Protein 1XHK (pdb70)

Nearest PDB structures (foldseek):
  1xhk-assembly1_A  TM=1.005E+00  e=7.224E-41  Methanocaldococcus jannaschii
  7ksl-assembly1_E  TM=8.146E-01  e=4.486E-15  Homo sapiens
  7p09-assembly1_B  TM=7.936E-01  e=5.774E-15  Homo sapiens
  7sxo-assembly1_C  TM=7.970E-01  e=6.769E-14  Saccharomyces cerevisiae S288C
  7sxo-assembly1_E  TM=8.053E-01  e=5.101E-13  Saccharomy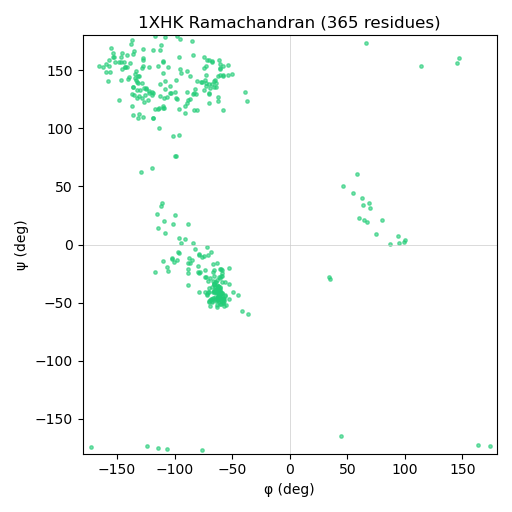ces cerevisiae S288C

Solvent-accessible surface area: 16389 Å² total

B-factor: mean 25.72, std 10.55, range [10.36, 80.77]

Radius of gyration: 20.94 Å; Cα contacts (8 Å, |Δi|>4): 871; chains: 2; bounding box: 55×58×46 Å

Foldseek 3Di:
DFAALWAWEWAADDPGAFIAIKIKGKAKDFAPDEDEDEAQADPVLLVQLVVLLLLVLVVCCVVVLADDAPDDQDRRRIYMYMHINHHHDPQQRQFCSLVNSRSSSRNSRVFTWDHQEYETFHADSVFFTHAGPDPQSRVVNCQVVPHQEYEHAPVCVVHDDDDRHHYHHDTGVSVVSVVITDRD/DAFDALKAKAWAQDDPVGAIAIKIKGKAKDFAPDEDEAEAQADPVLVVVLCVQLLLVLVVCCVVVLDPDAPDDLHRRRIYMYMHINHHHDPVQRQQCSLVNSRSSSRNSRVFTWGHLEYETFHADNVFFTHAGPDPQSRVVNCLVVPRQEYEHAPVCVVHDDDDSHHYHHDTGVSVVSVVTTDPD

CATH classification: 3.30.230.10

Structure (mmCIF, N/CA/C/O backbone):
data_1XHK
#
_entry.id   1XHK
#
_cell.length_a   89.846
_cell.length_b   89.846
_cell.length_c   100.609
_cell.angle_alpha   90.00
_cell.angle_beta   90.00
_cell.angle_gamma   90.00
#
_symmetry.space_group_name_H-M   'P 42 21 2'
#
loop_
_entity.id
_entity.type
_entity.pdbx_description
1 polymer 'Putative protease La homolog'
2 non-polymer 'SULFATE ION'
3 non-polymer '2-(N-MORPHOLINO)-ETHANESULFONIC ACID'
4 water water
#
loop_
_atom_site.group_PDB
_atom_site.id
_atom_site.type_symbol
_atom_site.label_atom_id
_atom_site.label_alt_id
_atom_site.label_comp_id
_atom_site.label_asym_id
_atom_site.label_entity_id
_atom_site.label_seq_id
_atom_site.pdbx_PDB_ins_code
_atom_site.Cartn_x
_atom_site.Cartn_y
_atom_site.Cartn_z
_atom_site.occupancy
_atom_site.B_iso_or_equiv
_atom_site.auth_seq_id
_atom_site.auth_comp_id
_atom_site.auth_asym_id
_atom_site.auth_atom_id
_atom_site.pdbx_PDB_model_num
ATOM 1 N N . GLU A 1 3 ? 33.002 34.872 49.709 1.00 46.33 456 GLU A N 1
ATOM 2 C CA . GLU A 1 3 ? 32.883 36.244 49.140 1.00 45.81 456 GLU A CA 1
ATOM 3 C C . GLU A 1 3 ? 31.450 36.510 48.668 1.00 43.96 456 GLU A C 1
ATOM 4 O O . GLU A 1 3 ? 30.799 37.433 49.156 1.00 44.07 456 GLU A O 1
ATOM 10 N N . PRO A 1 4 ? 30.935 35.703 47.719 1.00 40.55 457 PRO A N 1
ATOM 11 C CA . PRO A 1 4 ? 29.565 35.930 47.243 1.00 37.12 457 PRO A CA 1
ATOM 12 C C . PRO A 1 4 ? 28.525 35.763 48.342 1.00 35.48 457 PRO A C 1
ATOM 13 O O . PRO A 1 4 ? 28.669 34.920 49.229 1.00 34.91 457 PRO A O 1
ATOM 17 N N . LYS A 1 5 ? 27.474 36.573 48.282 1.00 31.57 458 LYS A N 1
ATOM 18 C CA . LYS A 1 5 ? 26.412 36.500 49.271 1.00 29.40 458 LYS A CA 1
ATOM 19 C C . LYS A 1 5 ? 25.059 36.462 48.592 1.00 26.33 458 LYS A C 1
ATOM 20 O O . LYS A 1 5 ? 24.852 37.092 47.553 1.00 24.54 458 LYS A O 1
ATOM 26 N N . VAL A 1 6 ? 24.134 35.723 49.182 1.00 23.88 459 VAL A N 1
ATOM 27 C CA . VAL A 1 6 ? 22.798 35.650 48.636 1.00 22.21 459 VAL A CA 1
ATOM 28 C C . VAL A 1 6 ? 22.001 36.864 49.111 1.00 22.77 459 VAL A C 1
ATOM 29 O O . VAL A 1 6 ? 22.042 37.221 50.288 1.00 22.67 459 VAL A O 1
ATOM 33 N N . GLY A 1 7 ? 21.298 37.500 48.181 1.00 20.09 460 GLY A N 1
ATOM 34 C CA . GLY A 1 7 ? 20.464 38.641 48.517 1.00 20.83 460 GLY A CA 1
ATOM 35 C C . GLY A 1 7 ? 21.136 39.918 48.987 1.00 18.78 460 GLY A C 1
ATOM 36 O O . GLY A 1 7 ? 20.481 40.752 49.602 1.00 20.61 460 GLY A O 1
ATOM 37 N N . VAL A 1 8 ? 22.423 40.077 48.707 1.00 17.11 461 VAL A N 1
ATOM 38 C CA . VAL A 1 8 ? 23.150 41.280 49.112 1.00 16.59 461 VAL A CA 1
ATOM 39 C C . VAL A 1 8 ? 23.755 41.961 47.891 1.00 14.90 461 VAL A C 1
ATOM 40 O O . VAL A 1 8 ? 24.427 41.322 47.080 1.00 17.35 461 VAL A O 1
ATOM 44 N N . ILE A 1 9 ? 23.538 43.265 47.769 1.00 14.16 462 ILE A N 1
ATOM 45 C CA . ILE A 1 9 ? 24.056 43.998 46.626 1.00 12.47 462 ILE A CA 1
ATOM 46 C C . ILE A 1 9 ? 24.285 45.455 47.024 1.00 14.68 462 ILE A C 1
ATOM 47 O O . ILE A 1 9 ? 23.736 45.940 48.019 1.00 15.35 462 ILE A O 1
ATOM 52 N N . TYR A 1 10 ? 25.098 46.150 46.246 1.00 12.01 463 TYR A N 1
ATOM 53 C CA . TYR A 1 10 ? 25.413 47.532 46.542 1.00 16.19 463 TYR A CA 1
ATOM 54 C C . TYR A 1 10 ? 24.870 48.498 45.507 1.00 14.30 463 TYR A C 1
ATOM 55 O O . TYR A 1 10 ? 25.236 48.443 44.336 1.00 14.33 463 TYR A O 1
ATOM 64 N N . GLY A 1 11 ? 23.977 49.370 45.959 1.00 14.59 464 GLY A N 1
ATOM 65 C CA . GLY A 1 11 ? 23.392 50.363 45.082 1.00 13.17 464 GLY A CA 1
ATOM 66 C C . GLY A 1 11 ? 24.141 51.665 45.281 1.00 13.89 464 GLY A C 1
ATOM 67 O O . GLY A 1 11 ? 25.057 51.734 46.101 1.00 14.79 464 GLY A O 1
ATOM 68 N N . LEU A 1 12 ? 23.748 52.703 44.551 1.00 12.94 465 LEU A N 1
ATOM 69 C CA . LEU A 1 12 ? 24.419 53.994 44.636 1.00 13.39 465 LEU A CA 1
ATOM 70 C C . LEU A 1 12 ? 23.394 55.122 44.660 1.00 14.13 465 LEU A C 1
ATOM 71 O O . LEU A 1 12 ? 22.632 55.289 43.712 1.00 13.47 465 LEU A O 1
ATOM 76 N N . ALA A 1 13 ? 23.382 55.903 45.736 1.00 13.59 466 ALA A N 1
ATOM 77 C CA . ALA A 1 13 ? 22.423 56.994 45.852 1.00 15.52 466 ALA A CA 1
ATOM 78 C C . ALA A 1 13 ? 23.053 58.385 45.858 1.00 17.71 466 ALA A C 1
ATOM 79 O O . ALA A 1 13 ? 24.220 58.552 46.221 1.00 17.50 466 ALA A O 1
ATOM 81 N N . VAL A 1 14 ? 22.281 59.380 45.430 1.00 17.37 467 VAL A N 1
ATOM 82 C CA . VAL A 1 14 ? 22.737 60.769 45.450 1.00 18.40 467 VAL A CA 1
ATOM 83 C C . VAL A 1 14 ? 21.665 61.540 46.212 1.00 21.36 467 VAL A C 1
ATOM 84 O O . VAL A 1 14 ? 20.471 61.337 45.984 1.00 17.68 467 VAL A O 1
ATOM 88 N N . LEU A 1 15 ? 22.092 62.399 47.134 1.00 23.53 468 LEU A N 1
ATOM 89 C CA . LEU A 1 15 ? 21.161 63.182 47.944 1.00 29.72 468 LEU A CA 1
ATOM 90 C C . LEU A 1 15 ? 21.325 64.676 47.682 1.00 32.17 468 LEU A C 1
ATOM 91 O O . LEU A 1 15 ? 22.163 65.087 46.880 1.00 33.72 468 LEU A O 1
ATOM 96 N N . GLY A 1 16 ? 20.515 65.480 48.367 1.00 35.49 469 GLY A N 1
ATOM 97 C CA . GLY A 1 16 ? 20.587 66.924 48.214 1.00 37.91 469 GLY A CA 1
ATOM 98 C C . GLY A 1 16 ? 20.691 67.389 46.776 1.00 39.38 469 GLY A C 1
ATOM 99 O O . GLY A 1 16 ? 20.435 66.624 45.847 1.00 40.05 469 GLY A O 1
ATOM 100 N N . ALA A 1 17 ? 21.069 68.651 46.593 1.00 40.79 470 ALA A N 1
ATOM 101 C CA . ALA A 1 17 ? 21.205 69.230 45.260 1.00 41.30 470 ALA A CA 1
ATOM 102 C C . ALA A 1 17 ? 22.338 68.584 44.467 1.00 41.12 470 ALA A C 1
ATOM 103 O O . ALA A 1 17 ? 22.245 68.443 43.247 1.00 41.76 470 ALA A O 1
ATOM 105 N N . GLY A 1 18 ? 23.407 68.198 45.160 1.00 40.50 471 GLY A N 1
ATOM 106 C CA . GLY A 1 18 ? 24.535 67.579 44.483 1.00 37.57 471 GLY A CA 1
ATOM 107 C C . GLY A 1 18 ? 25.579 67.038 45.442 1.00 35.33 471 GLY A C 1
ATOM 108 O O . GLY A 1 18 ? 25.389 67.055 46.658 1.00 36.95 471 GLY A O 1
ATOM 109 N N . GLY A 1 19 ? 26.692 66.565 44.892 1.00 32.62 472 GLY A N 1
ATOM 110 C CA . GLY A 1 19 ? 27.747 66.016 45.721 1.00 28.34 472 GLY A CA 1
ATOM 111 C C . GLY A 1 19 ? 27.895 64.533 45.452 1.00 26.11 472 GLY A C 1
ATOM 112 O O . GLY A 1 19 ? 26.941 63.876 45.032 1.00 25.47 472 GLY A O 1
ATOM 113 N N . ILE A 1 20 ? 29.090 64.004 45.688 1.00 23.27 473 ILE A N 1
ATOM 114 C CA . ILE A 1 20 ? 29.360 62.588 45.473 1.00 19.67 473 ILE A CA 1
ATOM 115 C C . ILE A 1 20 ? 28.299 61.724 46.143 1.00 19.02 473 ILE A C 1
ATOM 116 O O . ILE A 1 20 ? 27.779 62.069 47.204 1.00 17.73 473 ILE A O 1
ATOM 121 N N . GLY A 1 21 ? 27.996 60.590 45.525 1.00 17.11 474 GLY A N 1
ATOM 122 C CA . GLY A 1 21 ? 26.985 59.705 46.069 1.00 18.48 474 GLY A CA 1
ATOM 123 C C . GLY A 1 21 ? 27.404 58.881 47.268 1.00 18.67 474 GLY A C 1
ATOM 124 O O . GLY A 1 21 ? 28.519 59.019 47.784 1.00 18.71 474 GLY A O 1
ATOM 125 N N . ASP A 1 22 ? 26.484 58.025 47.707 1.00 15.25 475 ASP A N 1
ATOM 126 C CA . ASP A 1 22 ? 26.683 57.134 48.845 1.00 15.88 475 ASP A CA 1
ATOM 127 C C . ASP A 1 22 ? 26.412 55.702 48.409 1.00 16.85 475 ASP A C 1
ATOM 128 O O . ASP A 1 22 ? 25.403 55.435 47.752 1.00 14.60 475 ASP A O 1
ATOM 133 N N . VAL A 1 23 ? 27.291 54.779 48.782 1.00 16.44 476 VAL A N 1
ATOM 134 C CA . VAL A 1 23 ? 27.055 53.383 48.453 1.00 16.37 476 VAL A CA 1
ATOM 135 C C . VAL A 1 23 ? 25.963 52.926 49.411 1.00 17.53 476 VAL A C 1
ATOM 136 O O . VAL A 1 23 ? 26.021 53.200 50.613 1.00 17.84 476 VAL A O 1
ATOM 140 N N . THR A 1 24 ? 24.955 52.241 48.889 1.00 17.10 477 THR A N 1
ATOM 141 C CA . THR A 1 24 ? 23.861 51.795 49.730 1.00 15.20 477 THR A CA 1
ATOM 142 C C . THR A 1 24 ? 23.746 50.286 49.732 1.00 16.48 477 THR A C 1
ATOM 143 O O . THR A 1 24 ? 23.354 49.686 48.732 1.00 17.16 477 THR A O 1
ATOM 147 N N . LYS A 1 25 ? 24.093 49.671 50.857 1.00 16.71 478 LYS A N 1
ATOM 148 C CA . LYS A 1 25 ? 24.004 48.222 50.962 1.00 17.93 478 LYS A CA 1
ATOM 149 C C . LYS A 1 25 ? 22.538 47.831 50.982 1.00 17.97 478 LYS A C 1
ATOM 150 O O . LYS A 1 25 ? 21.739 48.385 51.741 1.00 18.55 478 LYS A O 1
ATOM 156 N N . ILE A 1 26 ? 22.183 46.877 50.131 1.00 15.46 479 ILE A N 1
ATOM 157 C CA . ILE A 1 26 ? 20.815 46.420 50.044 1.00 16.59 479 ILE A CA 1
ATOM 158 C C . ILE A 1 26 ? 20.792 44.942 50.389 1.00 16.51 479 ILE A C 1
ATOM 159 O O . ILE A 1 26 ? 21.569 44.159 49.844 1.00 15.14 479 ILE A O 1
ATOM 164 N N . ILE A 1 27 ? 19.911 44.575 51.311 1.00 16.61 480 ILE A N 1
ATOM 165 C CA . ILE A 1 27 ? 19.796 43.192 51.750 1.00 17.80 480 ILE A CA 1
ATOM 166 C C . ILE A 1 27 ? 18.371 42.695 51.623 1.00 16.91 480 ILE A C 1
ATOM 167 O O . ILE A 1 27 ? 17.437 43.32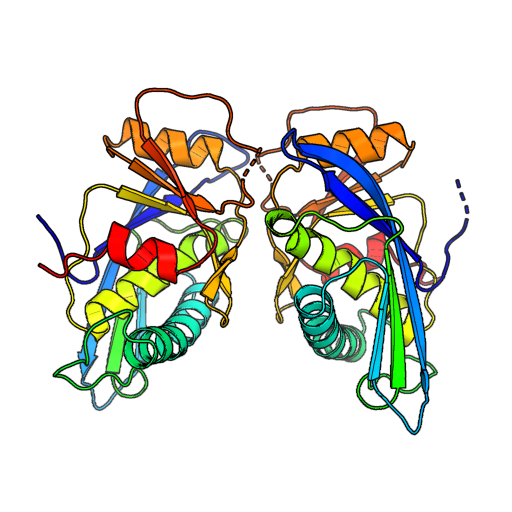7 52.109 1.00 18.65 480 ILE A O 1
ATOM 172 N N . VAL A 1 28 ? 18.209 41.550 50.972 1.00 17.51 481 VAL A N 1
ATOM 173 C CA . VAL A 1 28 ? 16.897 40.967 50.790 1.00 15.01 481 VAL A CA 1
ATOM 174 C C . VAL A 1 28 ? 16.901 39.542 51.329 1.00 17.85 481 VAL A C 1
ATOM 175 O O . VAL A 1 28 ? 17.834 38.776 51.093 1.00 15.59 481 VAL A O 1
ATOM 179 N N . GLN A 1 29 ? 15.868 39.208 52.084 1.00 19.42 482 GLN A N 1
ATOM 180 C CA . GLN A 1 29 ? 15.736 37.868 52.627 1.00 23.57 482 GLN A CA 1
ATOM 181 C C . GLN A 1 29 ? 14.315 37.466 52.291 1.00 23.75 482 GLN A C 1
ATOM 182 O O . GLN A 1 29 ? 13.417 38.305 52.284 1.00 23.50 482 GLN A O 1
ATOM 188 N N . ILE A 1 30 ? 14.115 36.187 51.999 1.00 25.90 483 ILE A N 1
ATOM 189 C CA . ILE A 1 30 ? 12.797 35.691 51.637 1.00 27.63 483 ILE A CA 1
ATOM 190 C C . ILE A 1 30 ? 12.525 34.363 52.328 1.00 30.53 483 ILE A C 1
ATOM 191 O O . ILE A 1 30 ? 13.351 33.450 52.282 1.00 29.31 483 ILE A O 1
ATOM 196 N N . LEU A 1 31 ? 11.370 34.264 52.976 1.00 32.88 484 LEU A N 1
ATOM 197 C CA . LEU A 1 31 ? 10.994 33.041 53.677 1.00 36.55 484 LEU A CA 1
ATOM 198 C C . LEU A 1 31 ? 9.556 32.639 53.370 1.00 37.84 484 LEU A C 1
ATOM 199 O O . LEU A 1 31 ? 8.681 33.495 53.237 1.00 37.96 484 LEU A O 1
ATOM 204 N N . GLU A 1 32 ? 9.320 31.334 53.240 1.00 39.29 485 GLU A N 1
ATOM 205 C CA . GLU A 1 32 ? 7.976 30.825 52.982 1.00 40.96 485 GLU A CA 1
ATOM 206 C C . GLU A 1 32 ? 7.125 31.159 54.203 1.00 40.98 485 GLU A C 1
ATOM 207 O O . GLU A 1 32 ? 7.605 31.075 55.335 1.00 40.89 485 GLU A O 1
ATOM 213 N N . SER A 1 33 ? 5.868 31.532 53.983 1.00 41.33 486 SER A N 1
ATOM 214 C CA . SER A 1 33 ? 4.994 31.883 55.098 1.00 42.18 486 SER A CA 1
ATOM 215 C C . SER A 1 33 ? 3.509 31.810 54.788 1.00 42.58 486 SER A C 1
ATOM 216 O O . SER A 1 33 ? 3.083 32.063 53.662 1.00 42.47 486 SER A O 1
ATOM 219 N N . LYS A 1 34 ? 2.722 31.471 55.803 1.00 43.96 487 LYS A N 1
ATOM 220 C CA . LYS A 1 34 ? 1.278 31.396 55.642 1.00 46.44 487 LYS A CA 1
ATOM 221 C C . LYS A 1 34 ? 0.708 32.801 55.780 1.00 45.98 487 LYS A C 1
ATOM 222 O O . LYS A 1 34 ? -0.494 33.020 55.615 1.00 46.68 487 LYS A O 1
ATOM 228 N N . ASN A 1 35 ? 1.591 33.750 56.081 1.00 46.04 488 ASN A N 1
ATOM 229 C CA . ASN A 1 35 ? 1.218 35.152 56.226 1.00 44.90 488 ASN A CA 1
ATOM 230 C C . ASN A 1 35 ? 2.163 35.983 55.367 1.00 44.11 488 ASN A C 1
ATOM 231 O O . ASN A 1 35 ? 2.909 36.819 55.875 1.00 43.50 488 ASN A O 1
ATOM 236 N N . PRO A 1 36 ? 2.142 35.758 54.045 1.00 43.31 489 PRO A N 1
ATOM 237 C CA . PRO A 1 36 ? 3.005 36.488 53.114 1.00 41.51 489 PRO A CA 1
ATOM 238 C C . PRO A 1 36 ? 2.808 37.995 53.168 1.00 39.43 489 PRO A C 1
ATOM 239 O O . PRO A 1 36 ? 1.695 38.486 53.363 1.00 39.07 489 PRO A O 1
ATOM 243 N N . GLY A 1 37 ? 3.902 38.721 52.982 1.00 36.24 490 GLY A N 1
ATOM 244 C CA . GLY A 1 37 ? 3.852 40.168 53.008 1.00 32.41 490 GLY A CA 1
ATOM 245 C C . GLY A 1 37 ? 5.262 40.701 52.922 1.00 30.13 490 GLY A C 1
ATOM 246 O O . GLY A 1 37 ? 6.207 39.939 52.724 1.00 27.70 490 GLY A O 1
ATOM 247 N N . THR A 1 38 ? 5.412 42.009 53.077 1.00 29.03 491 THR A N 1
ATOM 248 C CA . THR A 1 38 ? 6.728 42.613 53.009 1.00 27.18 491 THR A CA 1
ATOM 249 C C . THR A 1 38 ? 7.081 43.376 54.277 1.00 26.42 491 THR A C 1
ATOM 250 O O . THR A 1 38 ? 6.212 43.855 55.000 1.00 26.97 491 THR A O 1
ATOM 254 N N . HIS A 1 39 ? 8.374 43.465 54.541 1.00 25.95 492 HIS A N 1
ATOM 255 C CA . HIS A 1 39 ? 8.891 44.185 55.692 1.00 27.02 492 HIS A CA 1
ATOM 256 C C . HIS A 1 39 ? 9.988 45.070 55.118 1.00 26.09 492 HIS A C 1
ATOM 257 O O . HIS A 1 39 ? 11.024 44.582 54.657 1.00 23.60 492 HIS A O 1
ATOM 264 N N . LEU A 1 40 ? 9.743 46.377 55.142 1.00 25.57 493 LEU A N 1
ATOM 265 C CA . LEU A 1 40 ? 10.672 47.340 54.567 1.00 25.10 493 LEU A CA 1
ATOM 266 C C . LEU A 1 40 ? 11.443 48.201 55.551 1.00 24.32 493 LEU A C 1
ATOM 267 O O . LEU A 1 40 ? 10.899 48.652 56.556 1.00 25.31 493 LEU A O 1
ATOM 272 N N . LEU A 1 41 ? 12.714 48.430 55.235 1.00 22.85 494 LEU A N 1
ATOM 273 C CA . LEU A 1 41 ? 13.582 49.268 56.051 1.00 23.02 494 LEU A CA 1
ATOM 274 C C . LEU A 1 41 ? 14.370 50.185 55.112 1.00 22.20 494 LEU A C 1
ATOM 275 O O . LEU A 1 41 ? 15.223 49.724 54.345 1.00 20.87 494 LEU A O 1
ATOM 280 N N . ASN A 1 42 ? 14.070 51.482 55.176 1.00 20.70 495 ASN A N 1
ATOM 281 C CA . ASN A 1 42 ? 14.719 52.498 54.344 1.00 20.00 495 ASN A CA 1
ATOM 282 C C . ASN A 1 42 ? 14.467 52.387 52.837 1.00 19.51 495 ASN A C 1
ATOM 283 O O . ASN A 1 42 ? 15.240 52.900 52.038 1.00 20.34 495 ASN A O 1
ATOM 288 N N . ILE A 1 43 ? 13.400 51.703 52.451 1.00 20.36 496 ILE A N 1
ATOM 289 C CA . ILE A 1 43 ? 13.038 51.590 51.042 1.00 21.75 496 ILE A CA 1
ATOM 290 C C . ILE A 1 43 ? 11.572 51.964 51.015 1.00 22.29 496 ILE A C 1
ATOM 291 O O . ILE A 1 43 ? 10.798 51.492 51.849 1.00 21.00 496 ILE A O 1
ATOM 296 N N . SER A 1 44 ? 11.191 52.826 50.079 1.00 23.08 497 SER A N 1
ATOM 297 C CA . SER A 1 44 ? 9.803 53.260 49.989 1.00 24.54 497 SER A CA 1
ATOM 298 C C . SER A 1 44 ? 8.888 52.118 49.562 1.00 24.72 497 SER A C 1
ATOM 299 O O . SER A 1 44 ? 9.332 51.144 48.954 1.00 24.34 497 SER A O 1
ATOM 302 N N . GLY A 1 45 ? 7.605 52.240 49.884 1.00 25.34 498 GLY A N 1
ATOM 303 C CA . GLY A 1 45 ? 6.658 51.203 49.517 1.00 22.95 498 GLY A CA 1
ATOM 304 C C . GLY A 1 45 ? 6.474 51.097 48.014 1.00 22.78 498 GLY A C 1
ATOM 305 O O . GLY A 1 45 ? 6.219 50.016 47.482 1.00 21.01 498 GLY A O 1
ATOM 306 N N . ASP A 1 46 ? 6.604 52.226 47.329 1.00 22.64 499 ASP A N 1
ATOM 307 C CA . ASP A 1 46 ? 6.446 52.272 45.883 1.00 22.54 499 ASP A CA 1
ATOM 308 C C . ASP A 1 46 ? 7.562 51.519 45.174 1.00 21.62 499 ASP A C 1
ATOM 309 O O . ASP A 1 46 ? 7.304 50.692 44.294 1.00 19.47 499 ASP A O 1
ATOM 314 N N . ILE A 1 47 ? 8.801 51.807 45.560 1.00 19.69 500 ILE A N 1
ATOM 315 C CA . ILE A 1 47 ? 9.948 51.143 44.957 1.00 19.92 500 ILE A CA 1
ATOM 316 C C . ILE A 1 47 ? 9.950 49.653 45.298 1.00 19.40 500 ILE A C 1
ATOM 317 O O . ILE A 1 47 ? 10.258 48.808 44.453 1.00 17.35 500 ILE A O 1
ATOM 322 N N . ALA A 1 48 ? 9.613 49.336 46.543 1.00 17.95 501 ALA A N 1
ATOM 323 C CA . ALA A 1 48 ? 9.573 47.948 46.972 1.00 18.37 501 ALA A CA 1
ATOM 324 C C . ALA A 1 48 ? 8.526 47.186 46.166 1.00 18.93 501 ALA A C 1
ATOM 325 O O . ALA A 1 48 ? 8.785 46.081 45.679 1.00 17.92 501 ALA A O 1
ATOM 327 N N . LYS A 1 49 ? 7.344 47.778 46.015 1.00 18.57 502 LYS A N 1
ATOM 328 C CA . LYS A 1 49 ? 6.272 47.125 45.277 1.00 22.92 502 LYS A CA 1
ATOM 329 C C . LYS A 1 49 ? 6.647 46.914 43.817 1.00 22.67 502 LYS A C 1
ATOM 330 O O . LYS A 1 49 ? 6.473 45.826 43.271 1.00 23.60 502 LYS A O 1
ATOM 336 N N . HIS A 1 50 ? 7.164 47.959 43.188 1.00 22.29 503 HIS A N 1
ATOM 337 C CA . HIS A 1 50 ? 7.556 47.875 41.789 1.00 22.96 503 HIS A CA 1
ATOM 338 C C . HIS A 1 50 ? 8.628 46.806 41.591 1.00 20.22 503 HIS A C 1
ATOM 339 O O . HIS A 1 50 ? 8.559 46.006 40.654 1.00 20.47 503 HIS A O 1
ATOM 346 N N . SER A 1 51 ? 9.613 46.796 42.483 1.00 18.56 504 SER A N 1
ATOM 347 C CA . SER A 1 51 ? 10.710 45.841 42.405 1.00 17.49 504 SER A CA 1
ATOM 348 C C . SER A 1 51 ? 10.235 44.403 42.528 1.00 18.35 504 SER A C 1
ATOM 349 O O . SER A 1 51 ? 10.678 43.536 41.778 1.00 17.65 504 SER A O 1
ATOM 352 N N . ILE A 1 52 ? 9.343 44.147 43.479 1.00 16.60 505 ILE A N 1
ATOM 353 C CA . ILE A 1 52 ? 8.814 42.803 43.671 1.00 18.12 505 ILE A CA 1
ATOM 354 C C . ILE A 1 52 ? 8.076 42.333 42.412 1.00 18.15 505 ILE A C 1
ATOM 355 O O . ILE A 1 52 ? 8.231 41.191 41.975 1.00 17.50 505 ILE A O 1
ATOM 360 N N . THR A 1 53 ? 7.282 43.219 41.822 1.00 18.04 506 THR A N 1
ATOM 361 C CA . THR A 1 53 ? 6.550 42.872 40.607 1.00 19.41 506 THR A CA 1
ATOM 362 C C . THR A 1 53 ? 7.559 42.556 39.497 1.00 19.04 506 THR A C 1
ATOM 363 O O . THR A 1 53 ? 7.429 41.561 38.774 1.00 19.73 506 THR A O 1
ATOM 367 N N . LEU A 1 54 ? 8.579 43.395 39.380 1.00 17.59 507 LEU A N 1
ATOM 368 C CA . LEU A 1 54 ? 9.616 43.195 38.371 1.00 17.31 507 LEU A CA 1
ATOM 369 C C . LEU A 1 54 ? 10.364 41.880 38.579 1.00 16.25 507 LEU A C 1
ATOM 370 O O . LEU A 1 54 ? 10.626 41.137 37.627 1.00 14.63 507 LEU A O 1
ATOM 375 N N . ALA A 1 55 ? 10.703 41.599 39.833 1.00 15.59 508 ALA A N 1
ATOM 376 C CA . ALA A 1 55 ? 11.436 40.390 40.191 1.00 14.79 508 ALA A CA 1
ATOM 377 C C . ALA A 1 55 ? 10.621 39.133 39.935 1.00 15.15 508 ALA A C 1
ATOM 378 O O . ALA A 1 55 ? 11.152 38.114 39.483 1.00 13.58 508 ALA A O 1
ATOM 380 N N . SER A 1 56 ? 9.331 39.197 40.236 1.00 14.16 509 SER A N 1
ATOM 381 C CA . SER A 1 56 ? 8.469 38.047 40.018 1.00 15.62 509 SER A CA 1
ATOM 382 C C . SER A 1 56 ? 8.478 37.680 38.540 1.00 14.92 509 SER A C 1
ATOM 383 O O . SER A 1 56 ? 8.657 36.513 38.174 1.00 17.09 509 SER A O 1
ATOM 386 N N . ALA A 1 57 ? 8.288 38.683 37.693 1.00 14.08 510 ALA A N 1
ATOM 387 C CA . ALA A 1 57 ? 8.261 38.469 36.254 1.00 16.17 510 ALA A CA 1
ATOM 388 C C . ALA A 1 57 ? 9.632 38.118 35.656 1.00 16.58 510 ALA A C 1
ATOM 389 O O . ALA A 1 57 ? 9.760 37.151 34.899 1.00 16.98 510 ALA A O 1
ATOM 391 N N . LEU A 1 58 ? 10.656 38.893 36.002 1.00 15.44 511 LEU A N 1
ATOM 392 C CA . LEU A 1 58 ? 11.988 38.666 35.449 1.00 16.09 511 LEU A CA 1
ATOM 393 C C . LEU A 1 58 ? 12.677 37.400 35.930 1.00 15.11 511 LEU A C 1
ATOM 394 O O . LEU A 1 58 ? 13.501 36.834 35.215 1.00 18.18 511 LEU A O 1
ATOM 399 N N 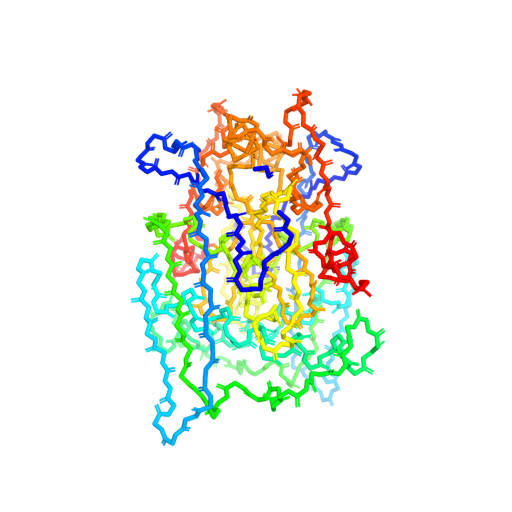. SER A 1 59 ? 12.362 36.956 37.140 1.00 16.49 512 SER A N 1
ATOM 400 C CA . SER A 1 59 ? 12.956 35.731 37.646 1.00 15.62 512 SER A CA 1
ATOM 401 C C . SER A 1 59 ? 12.461 34.584 36.759 1.00 16.39 512 SER A C 1
ATOM 402 O O . SER A 1 59 ? 13.239 33.742 36.308 1.00 13.33 512 SER A O 1
ATOM 405 N N . LYS A 1 60 ? 11.158 34.562 36.506 1.00 15.59 513 LYS A N 1
ATOM 406 C CA . LYS A 1 60 ? 10.574 33.519 35.674 1.00 15.59 513 LYS A CA 1
ATOM 407 C C . LYS A 1 60 ? 11.096 33.610 34.246 1.00 14.66 513 LYS A C 1
ATOM 408 O O . LYS A 1 60 ? 11.395 32.592 33.627 1.00 15.54 513 LYS A O 1
ATOM 414 N N . LYS A 1 61 ? 11.219 34.831 33.739 1.00 14.09 514 LYS A N 1
ATOM 415 C CA . LYS A 1 61 ? 11.708 35.072 32.385 1.00 16.39 514 LYS A CA 1
ATOM 416 C C . LYS A 1 61 ? 13.148 34.580 32.210 1.00 17.37 514 LYS A C 1
ATOM 417 O O . LYS A 1 61 ? 13.471 33.899 31.235 1.00 15.71 514 LYS A O 1
ATOM 423 N N . LEU A 1 62 ? 14.015 34.936 33.151 1.00 15.60 515 LEU A N 1
ATOM 424 C CA . LEU A 1 62 ? 15.413 34.532 33.060 1.00 16.57 515 LEU A CA 1
ATOM 425 C C . LEU A 1 62 ? 15.553 33.012 33.082 1.00 14.92 515 LEU A C 1
ATOM 426 O O . LEU A 1 62 ? 16.276 32.440 32.272 1.00 16.23 515 LEU A O 1
ATOM 431 N N . VAL A 1 63 ? 14.862 32.357 34.002 1.00 13.93 516 VAL A N 1
ATOM 432 C CA . VAL A 1 63 ? 14.936 30.905 34.077 1.00 15.63 516 VAL A CA 1
ATOM 433 C C . VAL A 1 63 ? 14.373 30.284 32.793 1.00 17.41 516 VAL A C 1
ATOM 434 O O . VAL A 1 63 ? 14.979 29.380 32.217 1.00 15.84 516 VAL A O 1
ATOM 438 N N . ALA A 1 64 ? 13.223 30.777 32.341 1.00 16.67 517 ALA A N 1
ATOM 439 C CA . ALA A 1 64 ? 12.598 30.227 31.136 1.00 20.77 517 ALA A CA 1
ATOM 440 C C . ALA A 1 64 ? 13.426 30.475 29.876 1.00 20.69 517 ALA A C 1
ATOM 441 O O . ALA A 1 64 ? 13.278 29.767 28.881 1.00 21.85 517 ALA A O 1
ATOM 443 N N . GLU A 1 65 ? 14.293 31.480 29.916 1.00 20.88 518 GLU A N 1
ATOM 444 C CA . GLU A 1 65 ? 15.136 31.786 28.770 1.00 21.29 518 GLU A CA 1
ATOM 445 C C . GLU A 1 65 ? 16.553 31.236 28.976 1.00 21.39 518 GLU A C 1
ATOM 446 O O . GLU A 1 65 ? 17.495 31.643 28.295 1.00 21.45 518 GLU A O 1
ATOM 452 N N . LYS A 1 66 ? 16.680 30.299 29.912 1.00 20.55 519 LYS A N 1
ATOM 453 C CA . LYS A 1 66 ? 17.959 29.656 30.228 1.00 22.74 519 LYS A CA 1
ATOM 454 C C . LYS A 1 66 ? 19.056 30.611 30.699 1.00 23.89 519 LYS A C 1
ATOM 455 O O . LYS A 1 66 ? 20.238 30.286 30.585 1.00 24.35 519 LYS A O 1
ATOM 461 N N . LYS A 1 67 ? 18.678 31.778 31.221 1.00 22.47 520 LYS A N 1
ATOM 462 C CA . LYS A 1 67 ? 19.658 32.760 31.696 1.00 23.77 520 LYS A CA 1
ATOM 463 C C . LYS A 1 67 ? 20.068 32.506 33.145 1.00 23.36 520 LYS A C 1
ATOM 464 O O . LYS A 1 67 ? 21.068 33.043 33.626 1.00 24.25 520 LYS A O 1
ATOM 470 N N . LEU A 1 68 ? 19.269 31.701 33.837 1.00 21.43 521 LEU A N 1
ATOM 471 C CA . LEU A 1 68 ? 19.527 31.306 35.217 1.00 21.16 521 LEU A CA 1
ATOM 472 C C . LEU A 1 68 ? 19.067 29.864 35.275 1.00 20.68 521 LEU A C 1
ATOM 473 O O . LEU A 1 68 ? 18.191 29.463 34.510 1.00 21.24 521 LEU A O 1
ATOM 478 N N . PRO A 1 69 ? 19.649 29.059 36.173 1.00 20.54 522 PRO A N 1
ATOM 479 C CA . PRO A 1 69 ? 19.250 27.654 36.270 1.00 21.62 522 PRO A CA 1
ATOM 480 C C . PRO A 1 69 ? 17.854 27.456 36.844 1.00 23.32 522 PRO A C 1
ATOM 481 O O . PRO A 1 69 ? 17.317 28.336 37.514 1.00 21.10 522 PRO A O 1
ATOM 485 N N . LEU A 1 70 ? 17.272 26.294 36.568 1.00 23.98 523 LEU A N 1
ATOM 486 C CA . LEU A 1 70 ? 15.951 25.969 37.080 1.00 26.41 523 LEU A CA 1
ATOM 487 C C . LEU A 1 70 ? 16.035 25.948 38.598 1.00 29.38 523 LEU A C 1
ATOM 488 O O . LEU A 1 70 ? 16.879 25.264 39.173 1.00 29.64 523 LEU A O 1
ATOM 493 N N . PRO A 1 71 ? 15.157 26.698 39.271 1.00 32.19 524 PRO A N 1
ATOM 494 C CA . PRO A 1 71 ? 15.176 26.731 40.733 1.00 34.85 524 PRO A CA 1
ATOM 495 C C . PRO A 1 71 ? 14.798 25.379 41.324 1.00 37.79 524 PRO A C 1
ATOM 496 O O . PRO A 1 71 ? 13.916 24.688 40.815 1.00 36.96 524 PRO A O 1
ATOM 500 N N . LYS A 1 72 ? 15.476 25.002 42.401 1.00 40.99 525 LYS A N 1
ATOM 501 C CA . LYS A 1 72 ? 15.204 23.729 43.053 1.00 44.62 525 LYS A CA 1
ATOM 502 C C . LYS A 1 72 ? 14.097 23.898 44.088 1.00 45.39 525 LYS A C 1
ATOM 503 O O . LYS A 1 72 ? 13.438 22.931 44.472 1.00 46.31 525 LYS A O 1
ATOM 509 N N . LYS A 1 73 ? 13.890 25.137 44.524 1.00 46.30 526 LYS A N 1
ATOM 510 C CA . LYS A 1 73 ? 12.866 25.442 45.517 1.00 47.08 526 LYS A CA 1
ATOM 511 C C . LYS A 1 73 ? 11.658 26.147 44.916 1.00 46.24 526 LYS A C 1
ATOM 512 O O . LYS A 1 73 ? 11.572 26.347 43.705 1.00 45.26 526 LYS A O 1
ATOM 518 N N . ASP A 1 74 ? 10.733 26.525 45.791 1.00 46.01 527 ASP A N 1
ATOM 519 C CA . ASP A 1 74 ? 9.521 27.232 45.402 1.00 45.93 527 ASP A CA 1
ATOM 520 C C . ASP A 1 74 ? 9.954 28.634 44.976 1.00 45.31 527 ASP A C 1
ATOM 521 O O . ASP A 1 74 ? 10.682 29.305 45.705 1.00 45.31 527 ASP A O 1
ATOM 526 N N . ILE A 1 75 ? 9.501 29.073 43.806 1.00 43.53 528 ILE A N 1
ATOM 527 C CA . ILE A 1 75 ? 9.888 30.375 43.271 1.00 42.96 528 ILE A CA 1
ATOM 528 C C . ILE A 1 75 ? 8.772 31.424 43.305 1.00 41.96 528 ILE A C 1
ATOM 529 O O . ILE A 1 75 ? 8.910 32.508 42.740 1.00 40.78 528 ILE A O 1
ATOM 534 N N . ASP A 1 76 ? 7.673 31.109 43.981 1.00 42.06 529 ASP A N 1
ATOM 535 C CA . ASP A 1 76 ? 6.542 32.029 44.072 1.00 42.70 529 ASP A CA 1
ATOM 536 C C . ASP A 1 76 ? 6.769 33.082 45.158 1.00 42.79 529 ASP A C 1
ATOM 537 O O . ASP A 1 76 ? 7.097 32.742 46.290 1.00 44.80 529 ASP A O 1
ATOM 542 N N . LEU A 1 77 ? 6.587 34.355 44.817 1.00 41.28 530 LEU A N 1
ATOM 543 C CA . LEU A 1 77 ? 6.778 35.439 45.783 1.00 40.49 530 LEU A CA 1
ATOM 544 C C . LEU A 1 77 ? 5.508 35.755 46.574 1.00 40.55 530 LEU A C 1
ATOM 545 O O . LEU A 1 77 ? 5.569 36.277 47.688 1.00 39.92 530 LEU A O 1
ATOM 550 N N . ASN A 1 78 ? 4.359 35.427 45.997 1.00 41.05 531 ASN A N 1
ATOM 551 C CA . ASN A 1 78 ? 3.078 35.682 46.639 1.00 41.55 531 ASN A CA 1
ATOM 552 C C . ASN A 1 78 ? 2.854 34.851 47.892 1.00 40.98 531 ASN A C 1
ATOM 553 O O . ASN A 1 78 ? 1.973 35.162 48.689 1.00 41.18 531 ASN A O 1
ATOM 558 N N . ASN A 1 79 ? 3.637 33.793 48.072 1.00 39.02 532 ASN A N 1
ATOM 559 C CA . ASN A 1 79 ? 3.459 32.952 49.247 1.00 38.75 532 ASN A CA 1
ATOM 560 C C . ASN A 1 79 ? 4.608 33.061 50.243 1.00 36.93 532 ASN A C 1
ATOM 561 O O . ASN A 1 79 ? 4.981 32.080 50.890 1.00 35.39 532 ASN A O 1
ATOM 566 N N . LYS A 1 80 ? 5.169 34.256 50.374 1.00 34.63 533 LYS A N 1
ATOM 567 C CA . LYS A 1 80 ? 6.263 34.438 51.311 1.00 33.98 533 LYS A CA 1
ATOM 568 C C . LYS A 1 80 ? 6.403 35.847 51.847 1.00 31.86 533 LYS A C 1
ATOM 569 O O . LYS A 1 80 ? 5.809 36.791 51.323 1.00 30.84 533 LYS A O 1
ATOM 575 N N . GLU A 1 81 ? 7.179 35.975 52.917 1.00 30.33 534 GLU A N 1
ATOM 576 C CA . GLU A 1 81 ? 7.424 37.274 53.517 1.00 29.71 534 GLU A CA 1
ATOM 577 C C . GLU A 1 81 ? 8.766 37.737 52.996 1.00 27.81 534 GLU A C 1
ATOM 578 O O . GLU A 1 81 ? 9.769 37.026 53.092 1.00 26.60 534 GLU A O 1
ATOM 584 N N . ILE A 1 82 ? 8.767 38.939 52.433 1.00 25.56 535 ILE A N 1
ATOM 585 C CA . ILE A 1 82 ? 9.957 39.514 51.840 1.00 24.13 535 ILE A CA 1
ATOM 586 C C . ILE A 1 82 ? 10.528 40.625 52.715 1.00 22.98 535 ILE A C 1
ATOM 587 O O . ILE A 1 82 ? 9.822 41.564 53.079 1.00 24.09 535 ILE A O 1
ATOM 592 N N . TYR A 1 83 ? 11.809 40.513 53.043 1.00 21.76 536 TYR A N 1
ATOM 593 C CA . TYR A 1 83 ? 12.473 41.513 53.864 1.00 21.22 536 TYR A CA 1
ATOM 594 C C . TYR A 1 83 ? 13.475 42.287 53.016 1.00 20.30 536 TYR A C 1
ATOM 595 O O . TYR A 1 83 ? 14.413 41.711 52.464 1.00 18.26 536 TYR A O 1
ATOM 604 N N . ILE A 1 84 ? 13.269 43.596 52.901 1.00 19.02 537 ILE A N 1
ATOM 605 C CA . ILE A 1 84 ? 14.183 44.425 52.128 1.00 18.38 537 ILE A CA 1
ATOM 606 C C . ILE A 1 84 ? 14.679 45.587 52.974 1.00 20.00 537 ILE A C 1
ATOM 607 O O . ILE A 1 84 ? 13.880 46.374 53.480 1.00 20.15 537 ILE A O 1
ATOM 612 N N . GLN A 1 85 ? 15.992 45.695 53.135 1.00 19.11 538 GLN A N 1
ATOM 613 C CA . GLN A 1 85 ? 16.537 46.794 53.905 1.00 20.43 538 GLN A CA 1
ATOM 614 C C . GLN A 1 85 ? 17.676 47.496 53.183 1.00 19.69 538 GLN A C 1
ATOM 615 O O . GLN A 1 85 ? 18.512 46.853 52.547 1.00 19.09 538 GLN A O 1
ATOM 621 N N . PHE A 1 86 ? 17.679 48.825 53.278 1.00 16.02 539 PHE A N 1
ATOM 622 C CA . PHE A 1 86 ? 18.700 49.675 52.675 1.00 16.46 539 PHE A CA 1
ATOM 623 C C . PHE A 1 86 ? 19.540 50.280 53.792 1.00 17.92 539 PHE A C 1
ATOM 624 O O . PHE A 1 86 ? 19.018 50.550 54.873 1.00 18.08 539 PHE A O 1
ATOM 632 N N . SER A 1 87 ? 20.823 50.514 53.536 1.00 16.85 540 SER A N 1
ATOM 633 C CA . SER A 1 87 ? 21.677 51.115 54.558 1.00 18.53 540 SER A CA 1
ATOM 634 C C . SER A 1 87 ? 21.200 52.545 54.832 1.00 18.05 540 SER A C 1
ATOM 635 O O . SER A 1 87 ? 21.377 53.067 55.927 1.00 19.73 540 SER A O 1
ATOM 638 N N . GLN A 1 88 ? 20.575 53.161 53.835 1.00 16.92 541 GLN A N 1
ATOM 639 C CA . GLN A 1 88 ? 20.049 54.521 53.965 1.00 17.88 541 GLN A CA 1
ATOM 640 C C . GLN A 1 88 ? 18.950 54.694 52.923 1.00 18.29 541 GLN A C 1
ATOM 641 O O . GLN A 1 88 ? 18.953 54.017 51.895 1.00 17.83 541 GLN A O 1
ATOM 647 N N . SER A 1 89 ? 18.011 55.593 53.192 1.00 18.54 542 SER A N 1
ATOM 648 C CA . SER A 1 89 ? 16.916 55.846 52.263 1.00 20.02 542 SER A CA 1
ATOM 649 C C . SER A 1 89 ? 17.414 56.649 51.067 1.00 19.58 542 SER A C 1
ATOM 650 O O . SER A 1 89 ? 18.391 57.389 51.171 1.00 19.64 542 SER A O 1
ATOM 653 N N . TYR A 1 90 ? 16.748 56.473 49.928 1.00 19.82 543 TYR A N 1
ATOM 654 C CA . TYR A 1 90 ? 17.074 57.204 48.707 1.00 19.12 543 TYR A CA 1
ATOM 655 C C . TYR A 1 90 ? 16.122 58.386 48.678 1.00 19.44 543 TYR A C 1
ATOM 656 O O . TYR A 1 90 ? 15.095 58.371 49.355 1.00 19.75 543 TYR A O 1
ATOM 665 N N . SER A 1 91 ? 16.448 59.405 47.893 1.00 20.07 544 SER A N 1
ATOM 666 C CA . SER A 1 91 ? 15.551 60.545 47.781 1.00 20.73 544 SER A CA 1
ATOM 667 C C . SER A 1 91 ? 14.394 60.056 46.923 1.00 21.10 544 SER A C 1
ATOM 668 O O . SER A 1 91 ? 14.514 59.065 46.200 1.00 18.87 544 SER A O 1
ATOM 671 N N . LYS A 1 92 ? 13.274 60.760 46.992 1.00 22.80 545 LYS A N 1
ATOM 672 C CA . LYS A 1 92 ? 12.097 60.391 46.224 1.00 25.26 545 LYS A CA 1
ATOM 673 C C . LYS A 1 92 ? 12.403 60.398 44.728 1.00 24.55 545 LYS A C 1
ATOM 674 O O . LYS A 1 92 ? 11.986 59.500 43.997 1.00 25.39 545 LYS A O 1
ATOM 680 N N . ILE A 1 93 ? 13.145 61.403 44.272 1.00 24.00 546 ILE A N 1
ATOM 681 C CA . ILE A 1 93 ? 13.454 61.500 42.848 1.00 24.34 546 ILE A CA 1
ATOM 682 C C . ILE A 1 93 ? 14.585 60.613 42.346 1.00 21.39 546 ILE A C 1
ATOM 683 O O . ILE A 1 93 ? 14.692 60.384 41.145 1.00 22.05 546 ILE A O 1
ATOM 688 N N . ASP A 1 94 ? 15.433 60.122 43.243 1.00 17.98 547 ASP A N 1
ATOM 689 C CA . ASP A 1 94 ? 16.533 59.249 42.819 1.00 15.74 547 ASP A CA 1
ATOM 690 C C . ASP A 1 94 ? 16.206 57.782 43.111 1.00 14.03 547 ASP A C 1
ATOM 691 O O . ASP A 1 94 ? 16.880 56.875 42.626 1.00 14.06 547 ASP A O 1
ATOM 696 N N . GLY A 1 95 ? 15.149 57.563 43.887 1.00 14.64 548 GLY A N 1
ATOM 697 C CA . GLY A 1 95 ? 14.749 56.223 44.278 1.00 13.40 548 GLY A CA 1
ATOM 698 C C . GLY A 1 95 ? 14.627 55.163 43.203 1.00 14.68 548 GLY A C 1
ATOM 699 O O . GLY A 1 95 ? 15.014 54.019 43.415 1.00 13.63 548 GLY A O 1
ATOM 700 N N . ASP A 1 96 ? 14.078 55.538 42.055 1.00 14.79 549 ASP A N 1
ATOM 701 C CA . ASP A 1 96 ? 13.899 54.611 40.954 1.00 16.54 549 ASP A CA 1
ATOM 702 C C . ASP A 1 96 ? 15.210 53.996 40.487 1.00 16.59 549 ASP A C 1
ATOM 703 O O . ASP A 1 96 ? 15.217 52.882 39.962 1.00 15.81 549 ASP A O 1
ATOM 708 N N . SER A 1 97 ? 16.316 54.706 40.691 1.00 14.10 550 SER A N 1
ATOM 709 C CA . SER A 1 97 ? 17.617 54.218 40.234 1.00 13.59 550 SER A CA 1
ATOM 710 C C . SER A 1 97 ? 18.127 52.989 40.979 1.00 13.25 550 SER A C 1
ATOM 711 O O . SER A 1 97 ? 19.144 52.404 40.599 1.00 12.80 550 SER A O 1
ATOM 714 N N . ALA A 1 98 ? 17.420 52.588 42.033 1.00 11.15 551 ALA A N 1
ATOM 715 C CA . ALA A 1 98 ? 17.826 51.424 42.815 1.00 11.33 551 ALA A CA 1
ATOM 716 C C . ALA A 1 98 ? 17.079 50.170 42.388 1.00 11.79 551 ALA A C 1
ATOM 717 O O . ALA A 1 98 ? 17.375 49.072 42.861 1.00 11.27 551 ALA A O 1
ATOM 719 N N . THR A 1 99 ? 16.109 50.332 41.495 1.00 12.36 552 THR A N 1
ATOM 720 C CA . THR A 1 99 ? 15.291 49.211 41.062 1.00 13.01 552 THR A CA 1
ATOM 721 C C . THR A 1 99 ? 16.043 47.977 40.552 1.00 13.92 552 THR A C 1
ATOM 722 O O . THR A 1 99 ? 15.723 46.854 40.944 1.00 13.72 552 THR A O 1
ATOM 726 N N . ALA A 1 100 ? 17.035 48.168 39.688 1.00 13.29 553 ALA A N 1
ATOM 727 C CA . ALA A 1 100 ? 17.775 47.016 39.174 1.00 12.54 553 ALA A CA 1
ATOM 728 C C . ALA A 1 100 ? 18.385 46.235 40.342 1.00 14.33 553 ALA A C 1
ATOM 729 O O . ALA A 1 100 ? 18.229 45.010 40.443 1.00 10.53 553 ALA A O 1
ATOM 731 N N . ALA A 1 101 ? 19.067 46.956 41.230 1.00 11.32 554 ALA A N 1
ATOM 732 C CA . ALA A 1 101 ? 19.702 46.352 42.398 1.00 13.22 554 ALA A CA 1
ATOM 733 C C . ALA A 1 101 ? 18.715 45.561 43.250 1.00 13.27 554 ALA A C 1
ATOM 734 O O . ALA A 1 101 ? 18.957 44.393 43.574 1.00 12.43 554 ALA A O 1
ATOM 736 N N . VAL A 1 102 ? 17.606 46.195 43.626 1.00 12.87 555 VAL A N 1
ATOM 737 C CA . VAL A 1 102 ? 16.617 45.511 44.446 1.00 14.21 555 VAL A CA 1
ATOM 738 C C . VAL A 1 102 ? 16.125 44.263 43.719 1.00 14.51 555 VAL A C 1
ATOM 739 O O . VAL A 1 102 ? 16.067 43.177 44.293 1.00 14.42 555 VAL A O 1
ATOM 743 N N . CYS A 1 103 ? 15.793 44.414 42.441 1.00 15.41 556 CYS A N 1
ATOM 744 C CA . CYS A 1 103 ? 15.315 43.278 41.664 1.00 15.73 556 CYS A CA 1
ATOM 745 C C . CYS A 1 103 ? 16.342 42.147 41.681 1.00 14.93 556 CYS A C 1
ATOM 746 O O . CYS A 1 103 ? 15.999 40.985 41.914 1.00 12.55 556 CYS A O 1
ATOM 749 N N . LEU A 1 104 ? 17.605 42.483 41.444 1.00 12.40 557 LEU A N 1
ATOM 750 C CA . LEU A 1 104 ? 18.650 41.466 41.456 1.00 13.93 557 LEU A CA 1
ATOM 751 C C . LEU A 1 104 ? 18.753 40.792 42.817 1.00 15.23 557 LEU A C 1
ATOM 752 O O . LEU A 1 104 ? 18.881 39.573 42.904 1.00 15.95 557 LEU A O 1
ATOM 757 N N . ALA A 1 105 ? 18.702 41.580 43.885 1.00 15.12 558 ALA A N 1
ATOM 758 C CA . ALA A 1 105 ? 18.796 41.011 45.223 1.00 17.11 558 ALA A CA 1
ATOM 759 C C . ALA A 1 105 ? 17.616 40.086 45.521 1.00 16.84 558 ALA A C 1
ATOM 760 O O . ALA A 1 105 ? 17.785 39.069 46.184 1.00 18.46 558 ALA A O 1
ATOM 762 N N . ILE A 1 106 ? 16.425 40.441 45.037 1.00 17.18 559 ILE A N 1
ATOM 763 C CA . ILE A 1 106 ? 15.233 39.616 45.251 1.00 17.18 559 ILE A CA 1
ATOM 764 C C . ILE A 1 106 ? 15.384 38.296 44.495 1.00 17.28 559 ILE A C 1
ATOM 765 O O . ILE A 1 106 ? 15.119 37.222 45.029 1.00 15.36 559 ILE A O 1
ATOM 770 N N . ILE A 1 107 ? 15.811 38.385 43.243 1.00 19.21 560 ILE A N 1
ATOM 771 C CA . ILE A 1 107 ? 16.001 37.190 42.433 1.00 18.39 560 ILE A CA 1
ATOM 772 C C . ILE A 1 107 ? 17.048 36.307 43.096 1.00 19.07 560 ILE A C 1
ATOM 773 O O . ILE A 1 107 ? 16.907 35.087 43.151 1.00 19.45 560 ILE A O 1
ATOM 778 N N . SER A 1 108 ? 18.087 36.938 43.629 1.00 20.68 561 SER A N 1
ATOM 779 C CA . SER A 1 108 ? 19.156 36.219 44.301 1.00 20.34 561 SER A CA 1
ATOM 780 C C . SER A 1 108 ? 18.615 35.426 45.493 1.00 22.45 561 SER A C 1
ATOM 781 O O . SER A 1 108 ? 18.855 34.224 45.608 1.00 20.89 561 SER A O 1
ATOM 784 N N . ALA A 1 109 ? 17.867 36.094 46.367 1.00 21.84 562 ALA A N 1
ATOM 785 C CA . ALA A 1 109 ? 17.311 35.435 47.544 1.00 22.66 562 ALA A CA 1
ATOM 786 C C . ALA A 1 109 ? 16.265 34.398 47.166 1.00 23.71 562 ALA A C 1
ATOM 787 O O . ALA A 1 109 ? 16.221 33.311 47.739 1.00 23.99 562 ALA A O 1
ATOM 789 N N . LEU A 1 110 ? 15.427 34.737 46.195 1.00 24.65 563 LEU A N 1
ATOM 790 C CA . LEU A 1 110 ? 14.368 33.845 45.749 1.00 25.26 563 LEU A CA 1
ATOM 791 C C . LEU A 1 110 ? 14.905 32.542 45.155 1.00 26.59 563 LEU A C 1
ATOM 792 O O . LEU A 1 110 ? 14.394 31.462 45.460 1.00 27.73 563 LEU A O 1
ATOM 797 N N . LEU A 1 111 ? 15.935 32.640 44.318 1.00 27.26 564 LEU A N 1
ATOM 798 C CA . LEU A 1 111 ? 16.514 31.458 43.681 1.00 28.75 564 LEU A CA 1
ATOM 799 C C . LEU A 1 111 ? 17.705 30.902 44.444 1.00 29.73 564 LEU A C 1
ATOM 800 O O . LEU A 1 111 ? 18.322 29.924 44.018 1.00 31.24 564 LEU A O 1
ATOM 805 N N . ASP A 1 112 ? 18.033 31.536 45.564 1.00 28.82 565 ASP A N 1
ATOM 806 C CA . ASP A 1 112 ? 19.151 31.114 46.397 1.00 29.53 565 ASP A CA 1
ATOM 807 C C . ASP A 1 112 ? 20.466 31.031 45.618 1.00 28.85 565 ASP A C 1
ATOM 808 O O . ASP A 1 112 ? 21.228 30.075 45.751 1.00 28.34 565 ASP A O 1
ATOM 813 N N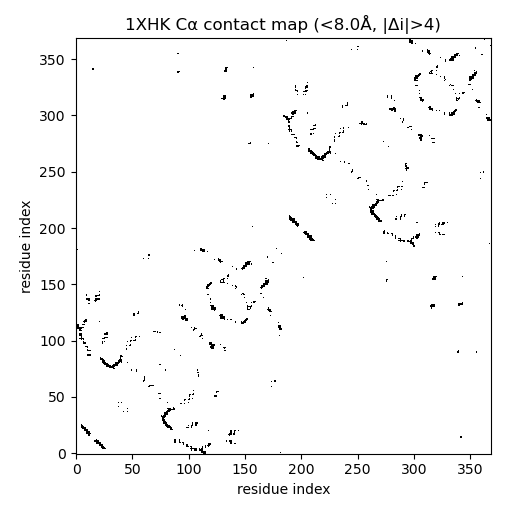 . ILE A 1 113 ? 20.726 32.044 44.799 1.00 26.03 566 ILE A N 1
ATOM 814 C CA . ILE A 1 113 ? 21.958 32.093 44.023 1.00 25.00 566 ILE A CA 1
ATOM 815 C C . ILE A 1 113 ? 22.779 33.274 44.534 1.00 25.18 566 ILE A C 1
ATOM 816 O O . ILE A 1 113 ? 22.353 34.424 44.437 1.00 23.93 566 ILE A O 1
ATOM 821 N N . PRO A 1 114 ? 23.969 33.003 45.091 1.00 26.43 567 PRO A N 1
ATOM 822 C CA . PRO A 1 114 ? 24.813 34.081 45.610 1.00 25.27 567 PRO A CA 1
ATOM 823 C C . PRO A 1 114 ? 25.221 35.101 44.553 1.00 25.76 567 PRO A C 1
ATOM 824 O O . PRO A 1 114 ? 25.424 34.768 43.383 1.00 23.07 567 PRO A O 1
ATOM 828 N N . LEU A 1 115 ? 25.331 36.349 44.996 1.00 24.33 568 LEU A N 1
ATOM 829 C CA . LEU A 1 115 ? 25.711 37.478 44.156 1.00 23.10 568 LEU A CA 1
ATOM 830 C C . LEU A 1 115 ? 27.160 37.856 44.451 1.00 22.99 568 LEU A C 1
ATOM 831 O O . LEU A 1 115 ? 27.572 37.904 45.615 1.00 23.53 568 LEU A O 1
ATOM 836 N N . LYS A 1 116 ? 27.933 38.125 43.406 1.00 23.61 569 LYS A N 1
ATOM 837 C CA . LYS A 1 116 ? 29.313 38.536 43.595 1.00 24.43 569 LYS A CA 1
ATOM 838 C C . LYS A 1 116 ? 29.252 39.828 44.394 1.00 25.40 569 LYS A C 1
ATOM 839 O O . LYS A 1 116 ? 28.276 40.564 44.308 1.00 25.44 569 LYS A O 1
ATOM 845 N N . GLN A 1 117 ? 30.293 40.109 45.165 1.00 24.49 570 GLN A N 1
ATOM 846 C CA . GLN A 1 117 ? 30.304 41.303 45.997 1.00 26.31 570 GLN A CA 1
ATOM 847 C C . GLN A 1 117 ? 31.386 42.298 45.597 1.00 24.69 570 GLN A C 1
ATOM 848 O O . GLN A 1 117 ? 31.832 43.096 46.418 1.00 26.83 570 GLN A O 1
ATOM 854 N N . ASP A 1 118 ? 31.789 42.269 44.332 1.00 23.19 571 ASP A N 1
ATOM 855 C CA . ASP A 1 118 ? 32.855 43.140 43.849 1.00 22.09 571 ASP A CA 1
ATOM 856 C C . ASP A 1 118 ? 32.411 44.264 42.920 1.00 22.15 571 ASP A C 1
ATOM 857 O O . ASP A 1 118 ? 33.229 44.804 42.169 1.00 22.78 571 ASP A O 1
ATOM 862 N N . PHE A 1 119 ? 31.132 44.620 42.953 1.00 19.35 572 PHE A N 1
ATOM 863 C CA . PHE A 1 119 ? 30.645 45.681 42.074 1.00 16.90 572 PHE A CA 1
ATOM 864 C C . PHE A 1 119 ? 29.540 46.485 42.755 1.00 13.70 572 PHE A C 1
ATOM 865 O O . PHE A 1 119 ? 28.973 46.062 43.761 1.00 14.78 572 PHE A O 1
ATOM 873 N N . ALA A 1 120 ? 29.249 47.651 42.195 1.00 13.66 573 ALA A N 1
ATOM 874 C CA . ALA A 1 120 ? 28.162 48.488 42.700 1.00 14.24 573 ALA A CA 1
ATOM 875 C C . ALA A 1 120 ? 27.361 48.758 41.432 1.00 13.46 573 ALA A C 1
ATOM 876 O O . ALA A 1 120 ? 27.918 48.767 40.331 1.00 14.97 573 ALA A O 1
ATOM 878 N N . ILE A 1 121 ? 26.063 48.979 41.566 1.00 12.16 574 ILE A N 1
ATOM 879 C CA . ILE A 1 121 ? 25.250 49.189 40.384 1.00 13.87 574 ILE A CA 1
ATOM 880 C C . ILE A 1 121 ? 24.214 50.302 40.545 1.00 13.45 574 ILE A C 1
ATOM 881 O O . ILE A 1 121 ? 23.834 50.664 41.656 1.00 12.72 574 ILE A O 1
ATOM 886 N N . THR A 1 122 ? 23.802 50.869 39.419 1.00 14.34 575 THR A N 1
ATOM 887 C CA . THR A 1 122 ? 22.767 51.887 39.414 1.00 14.05 575 THR A CA 1
ATOM 888 C C . THR A 1 122 ? 21.986 51.718 38.126 1.00 14.16 575 THR A C 1
ATOM 889 O O . THR A 1 122 ? 22.559 51.406 37.083 1.00 12.34 575 THR A O 1
ATOM 893 N N . GLY A 1 123 ? 20.673 51.909 38.212 1.00 12.53 576 GLY A N 1
ATOM 894 C CA . GLY A 1 123 ? 19.829 51.769 37.047 1.00 14.12 576 GLY A CA 1
ATOM 895 C C . GLY A 1 123 ? 18.470 51.190 37.391 1.00 13.06 576 GLY A C 1
ATOM 896 O O . GLY A 1 123 ? 18.306 50.522 38.414 1.00 10.46 576 GLY A O 1
ATOM 897 N N . SER A 1 124 ? 17.486 51.458 36.541 1.00 14.99 577 SER A N 1
ATOM 898 C CA . SER A 1 124 ? 16.149 50.931 36.767 1.00 16.83 577 SER A CA 1
ATOM 899 C C . SER A 1 124 ? 15.910 49.840 35.728 1.00 17.87 577 SER A C 1
ATOM 900 O O . SER A 1 124 ? 16.778 49.567 34.886 1.00 17.43 577 SER A O 1
ATOM 903 N N . LEU A 1 125 ? 14.741 49.212 35.787 1.00 17.20 578 LEU A N 1
ATOM 904 C CA . LEU A 1 125 ? 14.401 48.138 34.859 1.00 16.00 578 LEU A CA 1
ATOM 905 C C . LEU A 1 125 ? 12.935 48.217 34.490 1.00 17.09 578 LEU A C 1
ATOM 906 O O . LEU A 1 125 ? 12.128 48.720 35.271 1.00 14.52 578 LEU A O 1
ATOM 911 N N . ASP A 1 126 ? 12.590 47.733 33.302 1.00 17.87 579 ASP A N 1
ATOM 912 C CA . ASP A 1 126 ? 11.183 47.675 32.927 1.00 18.66 579 ASP A CA 1
ATOM 913 C C . ASP A 1 126 ? 10.846 46.183 32.868 1.00 19.59 579 ASP A C 1
ATOM 914 O O . ASP A 1 126 ? 11.740 45.347 32.990 1.00 18.04 579 ASP A O 1
ATOM 919 N N . LEU A 1 127 ? 9.571 45.839 32.710 1.00 21.97 580 LEU A N 1
ATOM 920 C CA . LEU A 1 127 ? 9.185 44.430 32.667 1.00 23.84 580 LEU A CA 1
ATOM 921 C C . LEU A 1 127 ? 9.867 43.641 31.555 1.00 24.23 580 LEU A C 1
ATOM 922 O O . LEU A 1 127 ? 10.008 42.421 31.657 1.00 25.92 580 LEU A O 1
ATOM 927 N N . SER A 1 128 ? 10.297 44.327 30.500 1.00 23.50 581 SER A N 1
ATOM 928 C CA . SER A 1 128 ? 10.963 43.654 29.386 1.00 24.03 581 SER A CA 1
ATOM 929 C C . SER A 1 128 ? 12.425 43.314 29.676 1.00 24.94 581 SER A C 1
ATOM 930 O O . SER A 1 128 ? 13.073 42.609 28.903 1.00 25.86 581 SER A O 1
ATOM 933 N N . GLY A 1 129 ? 12.943 43.813 30.792 1.00 24.62 582 GLY A N 1
ATOM 934 C CA . GLY A 1 129 ? 14.321 43.522 31.143 1.00 23.94 582 GLY A CA 1
ATOM 935 C C . GLY A 1 129 ? 15.314 44.569 30.682 1.00 22.88 582 GLY A C 1
ATOM 936 O O . GLY A 1 129 ? 16.522 44.365 30.798 1.00 24.02 582 GLY A O 1
ATOM 937 N N . ASN A 1 130 ? 14.814 45.684 30.155 1.00 21.81 583 ASN A N 1
ATOM 938 C CA . ASN A 1 130 ? 15.680 46.770 29.695 1.00 20.05 583 ASN A CA 1
ATOM 939 C C . ASN A 1 130 ? 16.207 47.548 30.897 1.00 17.73 583 ASN A C 1
ATOM 940 O O . ASN A 1 130 ? 15.476 47.788 31.860 1.00 12.97 583 ASN A O 1
ATOM 945 N N . VAL A 1 131 ? 17.477 47.935 30.841 1.00 16.32 584 VAL A N 1
ATOM 946 C CA . VAL A 1 131 ? 18.059 48.716 31.923 1.00 15.93 584 VAL A CA 1
ATOM 947 C C . VAL A 1 131 ? 17.802 50.168 31.567 1.00 16.12 584 VAL A C 1
ATOM 948 O O . VAL A 1 131 ? 18.233 50.642 30.508 1.00 16.15 584 VAL A O 1
ATOM 952 N N . LEU A 1 132 ? 17.105 50.865 32.459 1.00 15.57 585 LEU A N 1
ATOM 953 C CA . LEU A 1 132 ? 16.732 52.255 32.244 1.00 15.45 585 LEU A CA 1
ATOM 954 C C . LEU A 1 132 ? 17.676 53.296 32.838 1.00 15.59 585 LEU A C 1
ATOM 955 O O . LEU A 1 132 ? 18.267 53.093 33.903 1.00 14.80 585 LEU A O 1
ATOM 960 N N . ALA A 1 133 ? 17.766 54.427 32.144 1.00 14.21 586 ALA A N 1
ATOM 961 C CA . ALA A 1 133 ? 18.614 55.549 32.530 1.00 15.03 586 ALA A CA 1
ATOM 962 C C . ALA A 1 133 ? 18.384 56.041 33.954 1.00 15.71 586 ALA A C 1
ATOM 963 O O . ALA A 1 133 ? 17.296 55.894 34.519 1.00 13.61 586 ALA A O 1
ATOM 965 N N . ILE A 1 134 ? 19.421 56.644 34.525 1.00 13.99 587 ILE A N 1
ATOM 966 C CA . ILE A 1 134 ? 19.341 57.175 35.876 1.00 14.38 587 ILE A CA 1
ATOM 967 C C . ILE A 1 134 ? 19.996 58.550 35.934 1.00 14.06 587 ILE A C 1
ATOM 968 O O . ILE A 1 134 ? 20.538 59.018 34.939 1.00 15.51 587 ILE A O 1
ATOM 973 N N . GLY A 1 135 ? 19.926 59.205 37.087 1.00 13.46 588 GLY A N 1
ATOM 974 C CA . GLY A 1 135 ? 20.536 60.513 37.221 1.00 13.53 588 GLY A CA 1
ATOM 975 C C . GLY A 1 135 ? 21.750 60.449 38.131 1.00 14.44 588 GLY A C 1
ATOM 976 O O . GLY A 1 135 ? 21.872 59.531 38.948 1.00 15.11 588 GLY A O 1
ATOM 977 N N . GLY A 1 136 ? 22.648 61.416 37.974 1.00 13.64 589 GLY A N 1
ATOM 978 C CA . GLY A 1 136 ? 23.851 61.489 38.789 1.00 15.77 589 GLY A CA 1
ATOM 979 C C . GLY A 1 136 ? 24.817 60.333 38.651 1.00 14.94 589 GLY A C 1
ATOM 980 O O . GLY A 1 136 ? 25.412 59.903 39.635 1.00 15.74 589 GLY A O 1
ATOM 981 N N . VAL A 1 137 ? 25.010 59.842 37.432 1.00 15.59 590 VAL A N 1
ATOM 982 C CA . VAL A 1 137 ? 25.913 58.713 37.230 1.00 17.01 590 VAL A CA 1
ATOM 983 C C . VAL A 1 137 ? 27.353 59.019 37.643 1.00 16.01 590 VAL A C 1
ATOM 984 O O . VAL A 1 137 ? 28.035 58.162 38.190 1.00 16.58 590 VAL A O 1
ATOM 988 N N . ASN A 1 138 ? 27.813 60.238 37.390 1.00 16.95 591 ASN A N 1
ATOM 989 C CA . ASN A 1 138 ? 29.181 60.600 37.744 1.00 17.39 591 ASN A CA 1
ATOM 990 C C . ASN A 1 138 ? 29.407 60.564 39.242 1.00 16.19 591 ASN A C 1
ATOM 991 O O . ASN A 1 138 ? 30.446 60.089 39.709 1.00 14.57 591 ASN A O 1
ATOM 996 N N . GLU A 1 139 ? 28.424 61.056 39.988 1.00 14.83 592 GLU A N 1
ATOM 997 C CA . GLU A 1 139 ? 28.504 61.084 41.438 1.00 16.58 592 GLU A CA 1
ATOM 998 C C . GLU A 1 139 ? 28.469 59.670 41.978 1.00 16.27 592 GLU A C 1
ATOM 999 O O . GLU A 1 139 ? 29.139 59.358 42.960 1.00 17.70 592 GLU A O 1
ATOM 1005 N N . LYS A 1 140 ? 27.680 58.821 41.327 1.00 13.65 593 LYS A N 1
ATOM 1006 C CA . LYS A 1 140 ? 27.538 57.434 41.734 1.00 12.61 593 LYS A CA 1
ATOM 1007 C C . LYS A 1 140 ? 28.808 56.631 41.422 1.00 12.55 593 LYS A C 1
ATOM 1008 O O . LYS A 1 140 ? 29.278 55.861 42.254 1.00 13.80 593 LYS A O 1
ATOM 1014 N N . ILE A 1 141 ? 29.380 56.828 40.240 1.00 14.57 594 ILE A N 1
ATOM 1015 C CA . ILE A 1 141 ? 30.606 56.116 39.883 1.00 15.24 594 ILE A CA 1
ATOM 1016 C C . ILE A 1 141 ? 31.704 56.494 40.883 1.00 17.70 594 ILE A C 1
ATOM 1017 O O . ILE A 1 141 ? 32.498 55.646 41.305 1.00 17.15 594 ILE A O 1
ATOM 1022 N N . GLU A 1 142 ? 31.733 57.767 41.265 1.00 18.06 595 GLU A N 1
ATOM 1023 C CA . GLU A 1 142 ? 32.719 58.265 42.224 1.00 20.47 595 GLU A CA 1
ATOM 1024 C C . GLU A 1 142 ? 32.584 57.536 43.551 1.00 18.93 595 GLU A C 1
ATOM 1025 O O . GLU A 1 142 ? 33.575 57.100 44.136 1.00 18.38 595 GLU A O 1
ATOM 1031 N N . ALA A 1 143 ? 31.346 57.425 44.028 1.00 18.33 596 ALA A N 1
ATOM 1032 C CA . ALA A 1 143 ? 31.066 56.746 45.286 1.00 16.65 596 ALA A CA 1
ATOM 1033 C C . ALA A 1 143 ? 31.578 55.318 45.213 1.00 15.61 596 ALA A C 1
ATOM 1034 O O . ALA A 1 143 ? 32.214 54.829 46.143 1.00 15.20 596 ALA A O 1
ATOM 1036 N N . ALA A 1 144 ? 31.287 54.645 44.107 1.00 16.10 597 ALA A N 1
ATOM 1037 C CA . ALA A 1 144 ? 31.718 53.267 43.934 1.00 16.65 597 ALA A CA 1
ATOM 1038 C C . ALA A 1 144 ? 33.236 53.170 44.052 1.00 16.69 597 ALA A C 1
ATOM 1039 O O . ALA A 1 144 ? 33.764 52.345 44.797 1.00 19.16 597 ALA A O 1
ATOM 1041 N N . LYS A 1 145 ? 33.927 54.019 43.306 1.00 19.34 598 LYS A N 1
ATOM 1042 C CA . LYS A 1 145 ? 35.383 54.024 43.308 1.00 21.24 598 LYS A CA 1
ATOM 1043 C C . LYS A 1 145 ? 35.932 54.233 44.715 1.00 21.89 598 LYS A C 1
ATOM 1044 O O . LYS A 1 145 ? 36.754 53.452 45.202 1.00 21.82 598 LYS A O 1
ATOM 1050 N N . ARG A 1 146 ? 35.462 55.285 45.373 1.00 21.49 599 ARG A N 1
ATOM 1051 C CA . ARG A 1 146 ? 35.922 55.593 46.720 1.00 21.72 599 ARG A CA 1
ATOM 1052 C C . ARG A 1 146 ? 35.627 54.488 47.724 1.00 21.37 599 ARG A C 1
ATOM 1053 O O . ARG A 1 146 ? 36.357 54.323 48.700 1.00 21.58 599 ARG A O 1
ATOM 1061 N N . TYR A 1 147 ? 34.563 53.728 47.489 1.00 20.31 600 TYR A N 1
ATOM 1062 C CA . TYR A 1 147 ? 34.206 52.638 48.389 1.00 20.48 600 TYR A CA 1
ATOM 1063 C C . TYR A 1 147 ? 35.149 51.459 48.147 1.00 20.97 600 TYR A C 1
ATOM 1064 O O . TYR A 1 147 ? 35.153 50.492 48.907 1.00 22.08 600 TYR A O 1
ATOM 1073 N N . GLY A 1 148 ? 35.930 51.542 47.075 1.00 20.43 601 GLY A N 1
ATOM 1074 C CA . GLY A 1 148 ? 36.877 50.484 46.764 1.00 22.02 601 GLY A CA 1
ATOM 1075 C C . GLY A 1 148 ? 36.432 49.480 45.715 1.00 21.91 601 GLY A C 1
ATOM 1076 O O . GLY A 1 148 ? 37.157 48.527 45.420 1.00 19.87 601 GLY A O 1
ATOM 1077 N N . PHE A 1 149 ? 35.247 49.675 45.145 1.00 20.21 602 PHE A N 1
ATOM 1078 C CA . PHE A 1 149 ? 34.763 48.745 44.133 1.00 21.89 602 PHE A CA 1
ATOM 1079 C C . PHE A 1 149 ? 35.619 48.711 42.871 1.00 21.97 602 PHE A C 1
ATOM 1080 O O . PHE A 1 149 ? 36.024 49.745 42.345 1.00 23.10 602 PHE A O 1
ATOM 1088 N N . LYS A 1 150 ? 35.883 47.499 42.398 1.00 24.63 603 LYS A N 1
ATOM 1089 C CA . LYS A 1 150 ? 36.677 47.270 41.192 1.00 26.44 603 LYS A CA 1
ATOM 1090 C C . LYS A 1 150 ? 35.914 47.681 39.926 1.00 24.34 603 LYS A C 1
ATOM 1091 O O . LYS A 1 150 ? 36.498 48.118 38.927 1.00 23.16 603 LYS A O 1
ATOM 1097 N N . ARG A 1 151 ? 34.599 47.541 39.968 1.00 23.25 604 ARG A N 1
ATOM 1098 C CA . ARG A 1 151 ? 33.791 47.884 38.810 1.00 20.93 604 ARG A CA 1
ATOM 1099 C C . ARG A 1 151 ? 32.425 48.391 39.225 1.00 18.17 604 ARG A C 1
ATOM 1100 O O . ARG A 1 151 ? 31.949 48.116 40.324 1.00 16.78 604 ARG A O 1
ATOM 1108 N N . VAL A 1 152 ? 31.809 49.153 38.334 1.00 16.80 605 VAL A N 1
ATOM 1109 C CA . VAL A 1 152 ? 30.486 49.688 38.586 1.00 16.25 605 VAL A CA 1
ATOM 1110 C C . VAL A 1 152 ? 29.680 49.515 37.308 1.00 14.01 605 VAL A C 1
ATOM 1111 O O . VAL A 1 152 ? 30.184 49.754 36.212 1.00 14.70 605 VAL A O 1
ATOM 1115 N N . ILE A 1 153 ? 28.442 49.059 37.464 1.00 14.72 606 ILE A N 1
ATOM 1116 C CA . ILE A 1 153 ? 27.533 48.827 36.348 1.00 14.47 606 ILE A CA 1
ATOM 1117 C C . ILE A 1 153 ? 26.561 50.000 36.228 1.00 14.73 606 ILE A C 1
ATOM 1118 O O . ILE A 1 153 ? 25.971 50.423 37.223 1.00 12.74 606 ILE A O 1
ATOM 1123 N N . ILE A 1 154 ? 26.414 50.530 35.015 1.00 11.45 607 ILE A N 1
ATOM 1124 C CA . ILE A 1 154 ? 25.513 51.655 34.772 1.00 12.13 607 ILE A CA 1
ATOM 1125 C C . ILE A 1 154 ? 24.681 51.431 33.502 1.00 12.74 607 ILE A C 1
ATOM 1126 O O . ILE A 1 154 ? 24.976 50.539 32.710 1.00 13.91 607 ILE A O 1
ATOM 1131 N N . PRO A 1 155 ? 23.620 52.233 33.306 1.00 13.61 608 PRO A N 1
ATOM 1132 C CA . PRO A 1 155 ? 22.786 52.081 32.106 1.00 13.34 608 PRO A CA 1
ATOM 1133 C C . PRO A 1 155 ? 23.545 52.601 30.890 1.00 15.23 608 PRO A C 1
ATOM 1134 O O . PRO A 1 155 ? 24.168 53.664 30.945 1.00 13.85 608 PRO A O 1
ATOM 1138 N N . GLU A 1 156 ? 23.481 51.863 29.790 1.00 16.89 609 GLU A N 1
ATOM 1139 C CA . GLU A 1 156 ? 24.164 52.273 28.569 1.00 19.97 609 GLU A CA 1
ATOM 1140 C C . GLU A 1 156 ? 23.699 53.665 28.152 1.00 18.51 609 GLU A C 1
ATOM 1141 O O . GLU A 1 156 ? 24.461 54.454 27.585 1.00 18.13 609 GLU A O 1
ATOM 1147 N N . ALA A 1 157 ? 22.440 53.968 28.443 1.00 16.66 610 ALA A N 1
ATOM 1148 C CA . ALA A 1 157 ? 21.881 55.259 28.096 1.00 16.24 610 ALA A CA 1
ATOM 1149 C C . ALA A 1 157 ? 22.646 56.382 28.791 1.00 17.01 610 ALA A C 1
ATOM 1150 O O . ALA A 1 157 ? 22.596 57.535 28.363 1.00 17.83 610 ALA A O 1
ATOM 1152 N N . ASN A 1 158 ? 23.353 56.049 29.867 1.00 16.30 611 ASN A N 1
ATOM 1153 C CA . ASN A 1 158 ? 24.112 57.055 30.598 1.00 15.03 611 ASN A CA 1
ATOM 1154 C C . ASN A 1 158 ? 25.605 57.111 30.277 1.00 14.69 611 ASN A C 1
ATOM 1155 O O . ASN A 1 158 ? 26.316 57.955 30.811 1.00 14.36 611 ASN A O 1
ATOM 1168 N N . ILE A 1 160 ? 27.073 58.285 27.824 1.00 19.08 613 ILE A N 1
ATOM 1169 C CA . ILE A 1 160 ? 27.349 59.616 27.295 1.00 18.32 613 ILE A CA 1
ATOM 1170 C C . ILE A 1 160 ? 27.565 60.660 28.400 1.00 19.58 613 ILE A C 1
ATOM 1171 O O . ILE A 1 160 ? 28.279 61.649 28.203 1.00 19.25 613 ILE A O 1
ATOM 1176 N N . ASP A 1 161 ? 26.952 60.441 29.560 1.00 19.38 614 ASP A N 1
ATOM 1177 C CA . ASP A 1 161 ? 27.077 61.377 30.680 1.00 20.03 614 ASP A CA 1
ATOM 1178 C C . ASP A 1 161 ? 28.387 61.228 31.440 1.00 21.30 614 ASP A C 1
ATOM 1179 O O . ASP A 1 161 ? 28.838 62.162 32.102 1.00 18.86 614 ASP A O 1
ATOM 1184 N N . VAL A 1 162 ? 28.975 60.041 31.356 1.00 20.22 615 VAL A N 1
ATOM 1185 C CA . VAL A 1 162 ? 30.203 59.738 32.073 1.00 22.92 615 VAL A CA 1
ATOM 1186 C C . VAL A 1 162 ? 31.382 60.646 31.751 1.00 26.67 615 VAL A C 1
ATOM 1187 O O . VAL A 1 162 ? 31.870 60.682 30.620 1.00 25.20 615 VAL A O 1
ATOM 1191 N N . ILE A 1 163 ? 31.820 61.392 32.760 1.00 29.39 616 ILE A N 1
ATOM 1192 C CA . ILE A 1 163 ? 32.970 62.268 32.617 1.00 34.11 616 ILE A CA 1
ATOM 1193 C C . ILE A 1 163 ? 34.150 61.337 32.849 1.00 36.34 616 ILE A C 1
ATOM 1194 O O . ILE A 1 163 ? 34.176 60.577 33.822 1.00 36.69 616 ILE A O 1
ATOM 1199 N N . GLU A 1 164 ? 35.114 61.381 31.941 1.00 38.87 617 GLU A N 1
ATOM 1200 C CA . GLU A 1 164 ? 36.279 60.520 32.031 1.00 41.33 617 GLU A CA 1
ATOM 1201 C C . GLU A 1 164 ? 36.778 60.338 33.459 1.00 42.17 617 GLU A C 1
ATOM 1202 O O . GLU A 1 164 ? 36.921 61.305 34.210 1.00 42.51 617 GLU A O 1
ATOM 1208 N N . THR A 1 165 ? 37.017 59.089 33.841 1.00 41.36 618 THR A N 1
ATOM 1209 C CA . THR A 1 165 ? 37.531 58.807 35.171 1.00 42.06 618 THR A CA 1
ATOM 1210 C C . THR A 1 165 ? 38.453 57.599 35.127 1.00 41.02 618 THR A C 1
ATOM 1211 O O . THR A 1 165 ? 38.413 56.807 34.187 1.00 41.35 618 THR A O 1
ATOM 1215 N N . GLU A 1 166 ? 39.281 57.463 36.155 1.00 40.05 619 GLU A N 1
ATOM 1216 C CA . GLU A 1 166 ? 40.223 56.361 36.228 1.00 39.39 619 GLU A CA 1
ATOM 1217 C C . GLU A 1 166 ? 40.075 55.638 37.550 1.00 37.56 619 GLU A C 1
ATOM 1218 O O . GLU A 1 166 ? 39.388 56.114 38.450 1.00 38.17 619 GLU A O 1
ATOM 1224 N N . GLY A 1 167 ? 40.704 54.475 37.659 1.00 35.05 620 GLY A N 1
ATOM 1225 C CA . GLY A 1 167 ? 40.640 53.729 38.899 1.00 32.21 620 GLY A CA 1
ATOM 1226 C C . GLY A 1 167 ? 39.470 52.788 39.091 1.00 29.46 620 GLY A C 1
ATOM 1227 O O . GLY A 1 167 ? 39.371 52.146 40.138 1.00 29.64 620 GLY A O 1
ATOM 1228 N N . ILE A 1 168 ? 38.579 52.692 38.108 1.00 27.90 621 ILE A N 1
ATOM 1229 C CA . ILE A 1 168 ? 37.441 51.788 38.239 1.00 26.18 621 ILE A CA 1
ATOM 1230 C C . ILE A 1 168 ? 36.857 51.397 36.885 1.00 25.09 621 ILE A C 1
ATOM 1231 O O . ILE A 1 168 ? 36.763 52.219 35.975 1.00 26.74 621 ILE A O 1
ATOM 1236 N N . GLU A 1 169 ? 36.470 50.131 36.759 1.00 25.38 622 GLU A N 1
ATOM 1237 C CA . GLU A 1 169 ? 35.899 49.633 35.513 1.00 24.34 622 GLU A CA 1
ATOM 1238 C C . GLU A 1 169 ? 34.426 50.007 35.407 1.00 22.26 622 GLU A C 1
ATOM 1239 O O . GLU A 1 169 ? 33.608 49.572 36.211 1.00 22.75 622 GLU A O 1
ATOM 1245 N N . ILE A 1 170 ? 34.104 50.824 34.413 1.00 21.32 623 ILE A N 1
ATOM 1246 C CA . ILE A 1 170 ? 32.737 51.267 34.176 1.00 20.72 623 ILE A CA 1
ATOM 1247 C C . ILE A 1 170 ? 32.127 50.347 33.117 1.00 21.41 623 ILE A C 1
ATOM 1248 O O . ILE A 1 170 ? 32.594 50.295 31.976 1.00 20.04 623 ILE A O 1
ATOM 1253 N N . ILE A 1 171 ? 31.089 49.617 33.512 1.00 19.58 624 ILE A N 1
ATOM 1254 C CA . ILE A 1 171 ? 30.436 48.651 32.634 1.00 19.20 624 ILE A CA 1
ATOM 1255 C C . ILE A 1 171 ? 29.006 49.021 32.253 1.00 19.95 624 ILE A C 1
ATOM 1256 O O . ILE A 1 171 ? 28.080 48.806 33.033 1.00 19.34 624 ILE A O 1
ATOM 1261 N N . PRO A 1 172 ? 28.806 49.583 31.051 1.00 19.09 625 PRO A N 1
ATOM 1262 C CA . PRO A 1 172 ? 27.449 49.948 30.637 1.00 18.07 625 PRO A CA 1
ATOM 1263 C C . PRO A 1 172 ? 26.669 48.709 30.203 1.00 18.59 625 PRO A C 1
ATOM 1264 O O . PRO A 1 172 ? 27.230 47.823 29.560 1.00 16.20 625 PRO A O 1
ATOM 1268 N N . VAL A 1 173 ? 25.388 48.647 30.569 1.00 15.94 626 VAL A N 1
ATOM 1269 C CA . VAL A 1 173 ? 24.529 47.524 30.203 1.00 15.64 626 VAL A CA 1
ATOM 1270 C C . VAL A 1 173 ? 23.184 48.019 29.702 1.00 14.62 626 VAL A C 1
ATOM 1271 O O . VAL A 1 173 ? 22.684 49.043 30.158 1.00 14.30 626 VAL A O 1
ATOM 1275 N N . LYS A 1 174 ? 22.605 47.287 28.756 1.00 16.14 627 LYS A N 1
ATOM 1276 C CA . LYS A 1 174 ? 21.316 47.657 28.190 1.00 18.40 627 LYS A CA 1
ATOM 1277 C C . LYS A 1 174 ? 20.185 46.756 28.690 1.00 16.86 627 LYS A C 1
ATOM 1278 O O . LYS A 1 174 ? 19.025 47.156 28.675 1.00 17.98 627 LYS A O 1
ATOM 1284 N N . THR A 1 175 ? 20.523 45.549 29.135 1.00 15.72 628 THR A N 1
ATOM 1285 C CA . THR A 1 175 ? 19.511 44.617 29.622 1.00 18.07 628 THR A CA 1
ATOM 1286 C C . THR A 1 175 ? 19.940 43.801 30.840 1.00 19.17 628 THR A C 1
ATOM 1287 O O . THR A 1 175 ? 21.129 43.674 31.141 1.00 16.97 628 THR A O 1
ATOM 1291 N N . LEU A 1 176 ? 18.952 43.224 31.517 1.00 17.63 629 LEU A N 1
ATOM 1292 C CA . LEU A 1 176 ? 19.203 42.397 32.682 1.00 18.68 629 LEU A CA 1
ATOM 1293 C C . LEU A 1 176 ? 20.007 41.169 32.251 1.00 19.38 629 LEU A C 1
ATOM 1294 O O . LEU A 1 176 ? 20.837 40.670 33.006 1.00 19.48 629 LEU A O 1
ATOM 1299 N N . ASP A 1 177 ? 19.783 40.697 31.027 1.00 20.17 630 ASP A N 1
ATOM 1300 C CA . ASP A 1 177 ? 20.523 39.535 30.534 1.00 22.26 630 ASP A CA 1
ATOM 1301 C C . ASP A 1 177 ? 22.035 39.748 30.593 1.00 21.17 630 ASP A C 1
ATOM 1302 O O . ASP A 1 177 ? 22.782 38.848 30.984 1.00 20.90 630 ASP A O 1
ATOM 1307 N N . GLU A 1 178 ? 22.480 40.932 30.182 1.00 20.35 631 GLU A N 1
ATOM 1308 C CA . GLU A 1 178 ? 23.905 41.248 30.175 1.00 21.54 631 GLU A CA 1
ATOM 1309 C C . GLU A 1 178 ? 24.440 41.293 31.594 1.00 20.46 631 GLU A C 1
ATOM 1310 O O . GLU A 1 178 ? 25.584 40.927 31.853 1.00 21.17 631 GLU A O 1
ATOM 1316 N N . ILE A 1 179 ? 23.595 41.737 32.511 1.00 19.30 632 ILE A N 1
ATOM 1317 C CA . ILE A 1 179 ? 23.969 41.857 33.910 1.00 17.44 632 ILE A CA 1
ATOM 1318 C C . ILE A 1 179 ? 24.179 40.525 34.626 1.00 17.25 632 ILE A C 1
ATOM 1319 O O . ILE A 1 179 ? 25.183 40.340 35.320 1.00 15.76 632 ILE A O 1
ATOM 1324 N N . VAL A 1 180 ? 23.228 39.607 34.460 1.00 16.37 633 VAL A N 1
ATOM 1325 C CA . VAL A 1 180 ? 23.270 38.309 35.134 1.00 16.28 633 VAL A CA 1
ATOM 1326 C C . VAL A 1 180 ? 24.621 37.592 35.224 1.00 18.37 633 VAL A C 1
ATOM 1327 O O . VAL A 1 180 ? 25.074 37.263 36.320 1.00 17.96 633 VAL A O 1
ATOM 1331 N N . PRO A 1 181 ? 25.276 37.326 34.083 1.00 20.45 634 PRO A N 1
ATOM 1332 C CA . PRO A 1 181 ? 26.570 36.636 34.155 1.00 22.09 634 PRO A CA 1
ATOM 1333 C C . PRO A 1 181 ? 27.661 37.469 34.827 1.00 23.30 634 PRO A C 1
ATOM 1334 O O . PRO A 1 181 ? 28.632 36.928 35.364 1.00 25.11 634 PRO A O 1
ATOM 1338 N N . LEU A 1 182 ? 27.490 38.784 34.810 1.00 22.71 635 LEU A N 1
ATOM 1339 C CA . LEU A 1 182 ? 28.458 39.675 35.423 1.00 24.09 635 LEU A CA 1
ATOM 1340 C C . LEU A 1 182 ? 28.324 39.773 36.940 1.00 24.16 635 LEU A C 1
ATOM 1341 O O . LEU A 1 182 ? 29.293 40.097 37.622 1.00 24.89 635 LEU A O 1
ATOM 1346 N N . VAL A 1 183 ? 27.142 39.475 37.476 1.00 21.38 636 VAL A N 1
ATOM 1347 C CA . VAL A 1 183 ? 26.934 39.607 38.913 1.00 21.11 636 VAL A CA 1
ATOM 1348 C C . VAL A 1 183 ? 26.605 38.359 39.723 1.00 21.70 636 VAL A C 1
ATOM 1349 O O . VAL A 1 183 ? 26.822 38.344 40.939 1.00 21.22 636 VAL A O 1
ATOM 1353 N N . PHE A 1 184 ? 26.064 37.325 39.087 1.00 21.54 637 PHE A N 1
ATOM 1354 C CA . PHE A 1 184 ? 25.744 36.111 39.827 1.00 23.80 637 PHE A CA 1
ATOM 1355 C C . PHE A 1 184 ? 26.931 35.162 39.851 1.00 26.60 637 PHE A C 1
ATOM 1356 O O . PHE A 1 184 ? 27.740 35.136 38.922 1.00 25.49 637 PHE A O 1
ATOM 1364 N N . ASP A 1 185 ? 27.033 34.393 40.929 1.00 29.39 638 ASP A N 1
ATOM 1365 C CA . ASP A 1 185 ? 28.101 33.414 41.074 1.00 32.91 638 ASP A CA 1
ATOM 1366 C C . ASP A 1 185 ? 27.448 32.078 40.740 1.00 32.70 638 ASP A C 1
ATOM 1367 O O . ASP A 1 185 ? 26.843 31.437 41.599 1.00 31.50 638 ASP A O 1
ATOM 1372 N N . LEU A 1 186 ? 27.550 31.684 39.475 1.00 34.09 639 LEU A N 1
ATOM 1373 C CA . LEU A 1 186 ? 26.944 30.448 38.999 1.00 36.69 639 LEU A CA 1
ATOM 1374 C C . LEU A 1 186 ? 27.858 29.238 39.156 1.00 39.81 639 LEU A C 1
ATOM 1375 O O . LEU A 1 186 ? 27.403 28.097 39.069 1.00 39.86 639 LEU A O 1
ATOM 1380 N N . ASP A 1 187 ? 29.143 29.497 39.385 1.00 43.34 640 ASP A N 1
ATOM 1381 C CA . ASP A 1 187 ? 30.133 28.436 39.569 1.00 47.72 640 ASP A CA 1
ATOM 1382 C C . ASP A 1 187 ? 29.936 27.734 40.908 1.00 48.91 640 ASP A C 1
ATOM 1383 O O . ASP A 1 187 ? 28.946 28.051 41.602 1.00 49.39 640 ASP A O 1
ATOM 1389 N N . HIS B 1 1 ? 9.306 79.909 16.477 1.00 69.79 454 HIS B N 1
ATOM 1390 C CA . HIS B 1 1 ? 8.719 81.014 17.290 1.00 69.95 454 HIS B CA 1
ATOM 1391 C C . HIS B 1 1 ? 7.243 81.162 16.920 1.00 69.03 454 HIS B C 1
ATOM 1392 O O . HIS B 1 1 ? 6.778 82.259 16.599 1.00 68.55 454 HIS B O 1
ATOM 1407 N N . GLU B 1 3 ? 2.847 79.725 17.446 1.00 57.32 456 GLU B N 1
ATOM 1408 C CA . GLU B 1 3 ? 1.772 79.599 18.423 1.00 52.90 456 GLU B CA 1
ATOM 1409 C C . GLU B 1 3 ? 1.543 78.105 18.660 1.00 48.78 456 GLU B C 1
ATOM 1410 O O . GLU B 1 3 ? 2.033 77.272 17.896 1.00 47.79 456 GLU B O 1
ATOM 1416 N N . PRO B 1 4 ? 0.781 77.744 19.707 1.00 45.23 457 PRO B N 1
ATOM 1417 C CA . PRO B 1 4 ? 0.520 76.330 20.003 1.00 41.09 457 PRO B CA 1
ATOM 1418 C C . PRO B 1 4 ? -0.050 75.523 18.847 1.00 37.76 457 PRO B C 1
ATOM 1419 O O . PRO B 1 4 ? -0.815 76.033 18.032 1.00 37.17 457 PRO B O 1
ATOM 1423 N N . LYS B 1 5 ? 0.341 74.256 18.784 1.00 34.03 458 LYS B N 1
ATOM 1424 C CA . LYS B 1 5 ? -0.122 73.348 17.743 1.00 31.58 458 LYS B CA 1
ATOM 1425 C C . LYS B 1 5 ? -0.544 72.037 18.392 1.00 30.47 458 LYS B C 1
ATOM 1426 O O . LYS B 1 5 ? 0.010 71.640 19.415 1.00 28.64 458 LYS B O 1
ATOM 1432 N N . VAL B 1 6 ? -1.520 71.361 17.795 1.00 28.51 459 VAL B N 1
ATOM 1433 C CA . VAL B 1 6 ? -1.981 70.092 18.333 1.00 27.14 459 VAL B CA 1
ATOM 1434 C C . VAL B 1 6 ? -1.184 68.932 17.746 1.00 25.57 459 VAL B C 1
ATOM 1435 O O . VAL B 1 6 ? -0.985 68.851 16.535 1.00 24.27 459 VAL B O 1
ATOM 1439 N N . GLY B 1 7 ? -0.716 68.045 18.617 1.00 23.23 460 GLY B N 1
ATOM 1440 C CA . GLY B 1 7 ? 0.026 66.881 18.166 1.00 23.21 460 GLY B CA 1
ATOM 1441 C C . GLY B 1 7 ? 1.453 67.103 17.702 1.00 21.54 460 GLY B C 1
ATOM 1442 O O . GLY B 1 7 ? 2.066 66.186 17.159 1.00 22.54 460 GLY B O 1
ATOM 1443 N N . VAL B 1 8 ? 1.980 68.304 17.911 1.00 20.49 461 VAL B N 1
ATOM 1444 C CA . VAL B 1 8 ? 3.349 68.625 17.504 1.00 21.86 461 VAL B CA 1
ATOM 1445 C C . VAL B 1 8 ? 4.179 69.010 18.724 1.00 20.43 461 VAL B C 1
ATOM 1446 O O . VAL B 1 8 ? 3.767 69.843 19.530 1.00 20.89 461 VAL B O 1
ATOM 1450 N N . ILE B 1 9 ? 5.358 68.410 18.849 1.00 19.76 462 ILE B N 1
ATOM 1451 C CA . ILE B 1 9 ? 6.216 68.692 19.990 1.00 18.00 462 ILE B CA 1
ATOM 1452 C C . ILE B 1 9 ? 7.680 68.483 19.612 1.00 16.41 462 ILE B C 1
ATOM 1453 O O . ILE B 1 9 ? 7.992 67.749 18.673 1.00 14.25 462 ILE B O 1
ATOM 1458 N N . TYR B 1 10 ? 8.572 69.129 20.354 1.00 17.31 463 TYR B N 1
ATOM 1459 C CA . TYR B 1 10 ? 9.997 69.021 20.069 1.00 18.95 463 TYR B CA 1
ATOM 1460 C C . TYR B 1 10 ? 10.759 68.240 21.130 1.00 18.47 463 TYR B C 1
ATOM 1461 O O . TYR B 1 10 ? 10.814 68.643 22.295 1.00 16.18 463 TYR B O 1
ATOM 1470 N N . GLY B 1 11 ? 11.332 67.120 20.701 1.00 16.59 464 GLY B N 1
ATOM 1471 C CA . GLY B 1 11 ? 12.117 66.284 21.584 1.00 20.20 464 GLY B CA 1
ATOM 1472 C C . GLY B 1 11 ? 13.583 66.648 21.429 1.00 20.86 464 GLY B C 1
ATOM 1473 O O . GLY B 1 11 ? 13.947 67.487 20.597 1.00 18.93 464 GLY B O 1
ATOM 1474 N N . LEU B 1 12 ? 14.429 66.004 22.221 1.00 19.46 465 LEU B N 1
ATOM 1475 C CA . LEU B 1 12 ? 15.859 66.268 22.190 1.00 19.12 465 LEU B CA 1
ATOM 1476 C C . LEU B 1 12 ? 16.582 64.929 22.140 1.00 20.36 465 LEU B C 1
ATOM 1477 O O . LEU B 1 12 ? 16.348 64.061 22.981 1.00 20.56 465 LEU B O 1
ATOM 1482 N N . ALA B 1 13 ? 17.455 64.752 21.153 1.00 19.06 466 ALA B N 1
ATOM 1483 C CA . ALA B 1 13 ? 18.177 63.495 21.022 1.00 19.32 466 ALA B CA 1
ATOM 1484 C C . ALA B 1 13 ? 19.692 63.660 20.930 1.00 19.83 466 ALA B C 1
ATOM 1485 O O . ALA B 1 13 ? 20.193 64.744 20.642 1.00 18.10 466 ALA B O 1
ATOM 1487 N N . VAL B 1 14 ? 20.413 62.576 21.204 1.00 19.88 467 VAL B N 1
ATOM 1488 C CA . VAL B 1 14 ? 21.868 62.571 21.084 1.00 20.35 467 VAL B CA 1
ATOM 1489 C C . VAL B 1 14 ? 22.107 61.546 19.990 1.00 21.20 467 VAL B C 1
ATOM 1490 O O . VAL B 1 14 ? 21.766 60.369 20.134 1.00 19.41 467 VAL B O 1
ATOM 1494 N N . LEU B 1 15 ? 22.676 62.009 18.883 1.00 22.33 468 LEU B N 1
ATOM 1495 C CA . LEU B 1 15 ? 22.894 61.161 17.720 1.00 24.78 468 LEU B CA 1
ATOM 1496 C C . LEU B 1 15 ? 24.322 60.699 17.453 1.00 25.96 468 LEU B C 1
ATOM 1497 O O . LEU B 1 15 ? 25.298 61.371 17.806 1.00 26.22 468 LEU B O 1
ATOM 1502 N N . GLY B 1 16 ? 24.423 59.543 16.807 1.00 27.40 469 GLY B N 1
ATOM 1503 C CA . GLY B 1 16 ? 25.718 58.993 16.446 1.00 29.12 469 GLY B CA 1
ATOM 1504 C C . GLY B 1 16 ? 26.601 58.574 17.600 1.00 30.59 469 GLY B C 1
ATOM 1505 O O . GLY B 1 16 ? 26.279 58.813 18.762 1.00 30.33 469 GLY B O 1
ATOM 1506 N N . ALA B 1 17 ? 27.724 57.940 17.270 1.00 32.76 470 ALA B N 1
ATOM 1507 C CA . ALA B 1 17 ? 28.673 57.485 18.277 1.00 33.27 470 ALA B CA 1
ATOM 1508 C C . ALA B 1 17 ? 29.172 58.661 19.111 1.00 32.97 470 ALA B C 1
ATOM 1509 O O . ALA B 1 17 ? 29.455 58.516 20.303 1.00 35.64 470 ALA B O 1
ATOM 1511 N N . GLY B 1 18 ? 29.267 59.826 18.480 1.00 31.69 471 GLY B N 1
ATOM 1512 C CA . GLY B 1 18 ? 29.734 61.012 19.178 1.00 29.66 471 GLY B CA 1
ATOM 1513 C C . GLY B 1 18 ? 28.712 61.611 20.127 1.00 27.44 471 GLY B C 1
ATOM 1514 O O . GLY B 1 18 ? 29.031 62.510 20.906 1.00 27.06 471 GLY B O 1
ATOM 1515 N N . GLY B 1 19 ? 27.478 61.123 20.068 1.00 26.62 472 GLY B N 1
ATOM 1516 C CA . GLY B 1 19 ? 26.447 61.649 20.948 1.00 22.10 472 GLY B CA 1
ATOM 1517 C C . GLY B 1 19 ? 26.251 63.139 20.746 1.00 20.83 472 GLY B C 1
ATOM 1518 O O . GLY B 1 19 ? 26.436 63.931 21.664 1.00 20.59 472 GLY B O 1
ATOM 1519 N N . ILE B 1 20 ? 25.875 63.522 19.532 1.00 20.19 473 ILE B N 1
ATOM 1520 C CA . ILE B 1 20 ? 25.655 64.921 19.212 1.00 18.38 473 ILE B CA 1
ATOM 1521 C C . ILE B 1 20 ? 24.210 65.306 19.522 1.00 17.27 473 ILE B C 1
ATOM 1522 O O . ILE B 1 20 ? 23.274 64.688 19.018 1.00 18.88 473 ILE B O 1
ATOM 1527 N N . GLY B 1 21 ? 24.037 66.335 20.343 1.00 16.84 474 GLY B N 1
ATOM 1528 C CA . GLY B 1 21 ? 22.701 66.771 20.697 1.00 18.26 474 GLY B CA 1
ATOM 1529 C C . GLY B 1 21 ? 22.025 67.498 19.549 1.00 17.88 474 GLY B C 1
ATOM 1530 O O . GLY B 1 21 ? 22.663 68.260 18.822 1.00 17.98 474 GLY B O 1
ATOM 1531 N N . ASP B 1 22 ? 20.728 67.262 19.381 1.00 18.35 475 ASP B N 1
ATOM 1532 C CA . ASP B 1 22 ? 19.970 67.911 18.322 1.00 18.58 475 ASP B CA 1
ATOM 1533 C C . ASP B 1 22 ? 18.480 67.868 18.654 1.00 20.34 475 ASP B C 1
ATOM 1534 O O . ASP B 1 22 ? 18.019 67.008 19.418 1.00 18.17 475 ASP B O 1
ATOM 1539 N N . VAL B 1 23 ? 17.740 68.816 18.094 1.00 18.47 476 VAL B N 1
ATOM 1540 C CA . VAL B 1 23 ? 16.304 68.883 18.305 1.00 19.41 476 VAL B CA 1
ATOM 1541 C C . VAL B 1 23 ? 15.621 67.994 17.275 1.00 20.00 476 VAL B C 1
ATOM 1542 O O . VAL B 1 23 ? 16.084 67.882 16.139 1.00 20.50 476 VAL B O 1
ATOM 1546 N N . THR B 1 24 ? 14.527 67.354 17.677 1.00 19.64 477 THR B N 1
ATOM 1547 C CA . THR B 1 24 ? 13.770 66.500 16.773 1.00 21.70 477 THR B CA 1
ATOM 1548 C C . THR B 1 24 ? 12.287 66.868 16.847 1.00 23.17 477 THR B C 1
ATOM 1549 O O . THR B 1 24 ? 11.706 66.928 17.933 1.00 21.93 477 THR B O 1
ATOM 1553 N N . LYS B 1 25 ? 11.685 67.123 15.688 1.00 22.64 478 LYS B N 1
ATOM 1554 C CA . LYS B 1 25 ? 10.278 67.486 15.632 1.00 22.96 478 LYS B CA 1
ATOM 1555 C C . LYS B 1 25 ? 9.425 66.219 15.630 1.00 22.40 478 LYS B C 1
ATOM 1556 O O . LYS B 1 25 ? 9.659 65.297 14.848 1.00 22.14 478 LYS B O 1
ATOM 1562 N N . ILE B 1 26 ? 8.442 66.179 16.522 1.00 21.15 479 ILE B N 1
ATOM 1563 C CA . ILE B 1 26 ? 7.564 65.028 16.644 1.00 19.54 479 ILE B CA 1
ATOM 1564 C C . ILE B 1 26 ? 6.128 65.452 16.356 1.00 18.25 479 ILE B C 1
ATOM 1565 O O . ILE B 1 26 ? 5.633 66.433 16.908 1.00 14.27 479 ILE B O 1
ATOM 1570 N N . ILE B 1 27 ? 5.477 64.701 15.479 1.00 19.58 480 ILE B N 1
ATOM 1571 C CA . ILE B 1 27 ? 4.104 64.978 15.074 1.00 20.11 48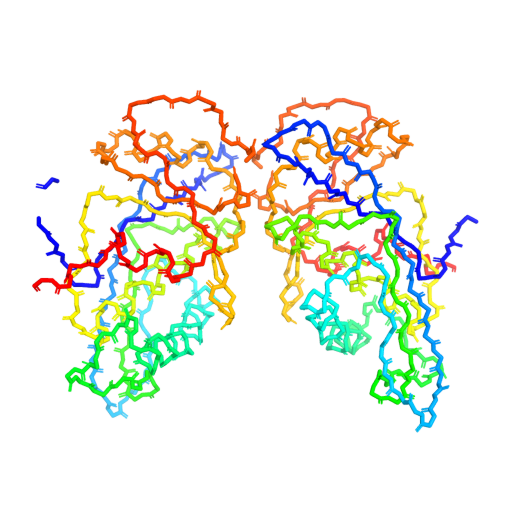0 ILE B CA 1
ATOM 1572 C C . ILE B 1 27 ? 3.246 63.727 15.218 1.00 18.84 480 ILE B C 1
ATOM 1573 O O . ILE B 1 27 ? 3.588 62.669 14.697 1.00 18.95 480 ILE B O 1
ATOM 1578 N N . VAL B 1 28 ? 2.136 63.853 15.938 1.00 20.23 481 VAL B N 1
ATOM 1579 C CA . VAL B 1 28 ? 1.232 62.731 16.141 1.00 19.10 481 VAL B CA 1
ATOM 1580 C C . VAL B 1 28 ? -0.161 63.104 15.640 1.00 20.22 481 VAL B C 1
ATOM 1581 O O . VAL B 1 28 ? -0.675 64.178 15.949 1.00 18.65 481 VAL B O 1
ATOM 1585 N N . GLN B 1 29 ? -0.754 62.212 14.855 1.00 22.57 482 GLN B N 1
ATOM 1586 C CA . GLN B 1 29 ? -2.090 62.424 14.314 1.00 24.64 482 GLN B CA 1
ATOM 1587 C C . GLN B 1 29 ? -2.899 61.181 14.639 1.00 24.47 482 GLN B C 1
ATOM 1588 O O . GLN B 1 29 ? -2.400 60.064 14.532 1.00 24.06 482 GLN B O 1
ATOM 1594 N N . ILE B 1 30 ? -4.147 61.377 15.040 1.00 25.79 483 ILE B N 1
ATOM 1595 C CA . ILE B 1 30 ? -4.999 60.254 15.399 1.00 28.55 483 ILE B CA 1
ATOM 1596 C C . ILE B 1 30 ? -6.374 60.369 14.753 1.00 29.45 483 ILE B C 1
ATOM 1597 O O . ILE B 1 30 ? -6.993 61.431 14.783 1.00 29.16 483 ILE B O 1
ATOM 1602 N N . LEU B 1 31 ? -6.840 59.274 14.163 1.00 30.46 484 LEU B N 1
ATOM 1603 C CA . LEU B 1 31 ? -8.140 59.260 13.504 1.00 33.43 484 LEU B CA 1
ATOM 1604 C C . LEU B 1 31 ? -8.941 58.005 13.836 1.00 33.41 484 LEU B C 1
ATOM 1605 O O . LEU B 1 31 ? -8.404 56.898 13.826 1.00 33.19 484 LEU B O 1
ATOM 1610 N N . GLU B 1 32 ? -10.229 58.176 14.125 1.00 33.92 485 GLU B N 1
ATOM 1611 C CA . GLU B 1 32 ? -11.086 57.033 14.420 1.00 33.01 485 GLU B CA 1
ATOM 1612 C C . GLU B 1 32 ? -11.022 56.112 13.208 1.00 32.44 485 GLU B C 1
ATOM 1613 O O . GLU B 1 32 ? -10.919 56.580 12.077 1.00 32.47 485 GLU B O 1
ATOM 1619 N N . SER B 1 33 ? -11.088 54.805 13.429 1.00 31.89 486 SER B N 1
ATOM 1620 C CA . SER B 1 33 ? -11.005 53.877 12.309 1.00 33.68 486 SER B CA 1
ATOM 1621 C C . SER B 1 33 ? -11.494 52.463 12.593 1.00 34.25 486 SER B C 1
ATOM 1622 O O . SER B 1 33 ? -11.443 51.987 13.731 1.00 33.61 486 SER B O 1
ATOM 1625 N N . LYS B 1 34 ? -11.959 51.794 11.543 1.00 34.99 487 LYS B N 1
ATOM 1626 C CA . LYS B 1 34 ? -12.435 50.421 11.659 1.00 37.60 487 LYS B CA 1
ATOM 1627 C C . LYS B 1 34 ? -11.250 49.484 11.483 1.00 38.66 487 LYS B C 1
ATOM 1628 O O . LYS B 1 34 ? -11.348 48.283 11.738 1.00 39.08 487 LYS B O 1
ATOM 1634 N N . ASN B 1 35 ? -10.134 50.056 11.037 1.00 40.04 488 ASN B N 1
ATOM 1635 C CA . ASN B 1 35 ? -8.885 49.326 10.825 1.00 41.70 488 ASN B CA 1
ATOM 1636 C C . ASN B 1 35 ? -7.820 49.948 11.716 1.00 40.48 488 ASN B C 1
ATOM 1637 O O . ASN B 1 35 ? -6.847 50.526 11.233 1.00 41.11 488 ASN B O 1
ATOM 1642 N N . PRO B 1 36 ? -7.990 49.833 13.038 1.00 39.46 489 PRO B N 1
ATOM 1643 C CA . PRO B 1 36 ? -7.026 50.401 13.979 1.00 38.01 489 PRO B CA 1
ATOM 1644 C C . PRO B 1 36 ? -5.615 49.863 13.788 1.00 36.73 489 PRO B C 1
ATOM 1645 O O . PRO B 1 36 ? -5.417 48.746 13.307 1.00 38.12 489 PRO B O 1
ATOM 1649 N N . GLY B 1 37 ? -4.638 50.672 14.177 1.00 34.20 490 GLY B N 1
ATOM 1650 C CA . GLY B 1 37 ? -3.251 50.277 14.054 1.00 30.84 490 GLY B CA 1
ATOM 1651 C C . GLY B 1 37 ? -2.375 51.501 14.174 1.00 28.32 490 GLY B C 1
ATOM 1652 O O . GLY B 1 37 ? -2.857 52.587 14.486 1.00 28.31 490 GLY B O 1
ATOM 1653 N N . THR B 1 38 ? -1.084 51.332 13.935 1.00 26.53 491 THR B N 1
ATOM 1654 C CA . THR B 1 38 ? -0.165 52.452 14.007 1.00 25.62 491 THR B CA 1
ATOM 1655 C C . THR B 1 38 ? 0.637 52.535 12.729 1.00 23.76 491 THR B C 1
ATOM 1656 O O . THR B 1 38 ? 0.827 51.535 12.035 1.00 24.06 491 THR B O 1
ATOM 1660 N N . HIS B 1 39 ? 1.087 53.744 12.425 1.00 22.65 492 HIS B N 1
ATOM 1661 C CA . HIS B 1 39 ? 1.908 54.014 11.254 1.00 23.20 492 HIS B CA 1
ATOM 1662 C C . HIS B 1 39 ? 3.062 54.844 11.793 1.00 23.39 492 HIS B C 1
ATOM 1663 O O . HIS B 1 39 ? 2.893 56.008 12.168 1.00 22.99 492 HIS B O 1
ATOM 1670 N N . LEU B 1 40 ? 4.235 54.227 11.840 1.00 23.08 493 LEU B N 1
ATOM 1671 C CA . LEU B 1 40 ? 5.406 54.876 12.392 1.00 23.22 493 LEU B CA 1
ATOM 1672 C C . LEU B 1 40 ? 6.457 55.281 11.366 1.00 23.67 493 LEU B C 1
ATOM 1673 O O . LEU B 1 40 ? 6.824 54.502 10.478 1.00 22.46 493 LEU B O 1
ATOM 1678 N N . LEU B 1 41 ? 6.941 56.509 11.513 1.00 22.46 494 LEU B N 1
ATOM 1679 C CA . LEU B 1 41 ? 7.968 57.054 10.643 1.00 25.12 494 LEU B CA 1
ATOM 1680 C C . LEU B 1 41 ? 9.101 57.577 11.533 1.00 24.18 494 LEU B C 1
ATOM 1681 O O . LEU B 1 41 ? 8.940 58.578 12.238 1.00 22.68 494 LEU B O 1
ATOM 1686 N N . ASN B 1 42 ? 10.240 56.889 11.502 1.00 24.50 495 ASN B N 1
ATOM 1687 C CA . ASN B 1 42 ? 11.408 57.277 12.294 1.00 23.75 495 ASN B CA 1
ATOM 1688 C C . ASN B 1 42 ? 11.238 57.081 13.804 1.00 23.71 495 ASN B C 1
ATOM 1689 O O . ASN B 1 42 ? 11.804 57.828 14.609 1.00 20.27 495 ASN B O 1
ATOM 1694 N N . ILE B 1 43 ? 10.448 56.077 14.174 1.00 23.22 496 ILE B N 1
ATOM 1695 C CA . ILE B 1 43 ? 10.229 55.725 15.574 1.00 23.20 496 ILE B CA 1
ATOM 1696 C C . ILE B 1 43 ? 10.009 54.220 15.619 1.00 23.34 496 ILE B C 1
ATOM 1697 O O . ILE B 1 43 ? 9.138 53.692 14.937 1.00 25.11 496 ILE B O 1
ATOM 1702 N N . SER B 1 44 ? 10.813 53.531 16.418 1.00 23.56 497 SER B N 1
ATOM 1703 C CA . SER B 1 44 ? 10.728 52.081 16.534 1.00 23.77 497 SER B CA 1
ATOM 1704 C C . SER B 1 44 ? 9.381 51.610 17.062 1.00 24.69 497 SER B C 1
ATOM 1705 O O . SER B 1 44 ? 8.663 52.363 17.717 1.00 23.27 497 SER B O 1
ATOM 1708 N N . GLY B 1 45 ? 9.060 50.350 16.784 1.00 25.74 498 GLY B N 1
ATOM 1709 C CA . GLY B 1 45 ? 7.810 49.780 17.247 1.00 26.27 498 GLY B CA 1
ATOM 1710 C C . GLY B 1 45 ? 7.753 49.753 18.761 1.00 26.81 498 GLY B C 1
ATOM 1711 O O . GLY B 1 45 ? 6.719 50.060 19.354 1.00 25.04 498 GLY B O 1
ATOM 1712 N N . ASP B 1 46 ? 8.872 49.400 19.390 1.00 28.03 499 ASP B N 1
ATOM 1713 C CA . ASP B 1 46 ? 8.936 49.336 20.847 1.00 28.41 499 ASP B CA 1
ATOM 1714 C C . ASP B 1 46 ? 8.668 50.678 21.521 1.00 26.20 499 ASP B C 1
ATOM 1715 O O . ASP B 1 46 ? 7.862 50.755 22.446 1.00 27.57 499 ASP B O 1
ATOM 1720 N N . ILE B 1 47 ? 9.338 51.732 21.066 1.00 24.08 500 ILE B N 1
ATOM 1721 C CA . ILE B 1 47 ? 9.136 53.059 21.645 1.00 23.06 500 ILE B CA 1
ATOM 1722 C C . ILE B 1 47 ? 7.680 53.482 21.447 1.00 22.53 500 ILE B C 1
ATOM 1723 O O . ILE B 1 47 ? 7.048 54.023 22.356 1.00 21.06 500 ILE B O 1
ATOM 1728 N N . ALA B 1 48 ? 7.161 53.221 20.250 1.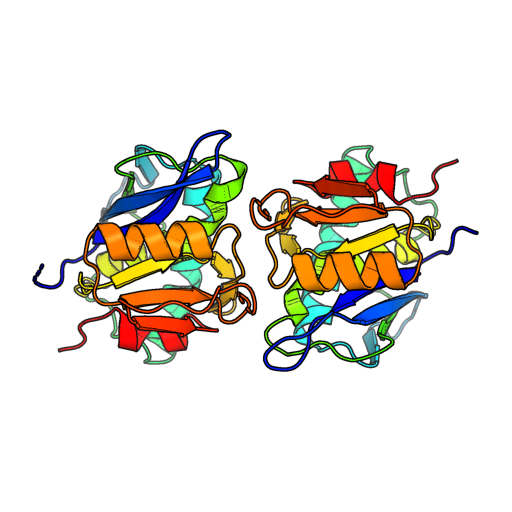00 20.42 501 ALA B N 1
ATOM 1729 C CA . ALA B 1 48 ? 5.786 53.565 19.910 1.00 20.06 501 ALA B CA 1
ATOM 1730 C C . ALA B 1 48 ? 4.787 52.815 20.784 1.00 19.78 501 ALA B C 1
ATOM 1731 O O . ALA B 1 48 ? 3.900 53.420 21.387 1.00 19.89 501 ALA B O 1
ATOM 1733 N N . LYS B 1 49 ? 4.932 51.496 20.853 1.00 21.64 502 LYS B N 1
ATOM 1734 C CA . LYS B 1 49 ? 4.020 50.687 21.655 1.00 25.13 502 LYS B CA 1
ATOM 1735 C C . LYS B 1 49 ? 3.998 51.135 23.114 1.00 25.17 502 LYS B C 1
ATOM 1736 O O . LYS B 1 49 ? 2.927 51.312 23.706 1.00 24.09 502 LYS B O 1
ATOM 1742 N N . HIS B 1 50 ? 5.179 51.312 23.695 1.00 22.92 503 HIS B N 1
ATOM 1743 C CA . HIS B 1 50 ? 5.263 51.732 25.082 1.00 22.69 503 HIS B CA 1
ATOM 1744 C C . HIS B 1 50 ? 4.654 53.113 25.281 1.00 21.77 503 HIS B C 1
ATOM 1745 O O . HIS B 1 50 ? 3.946 53.357 26.259 1.00 19.60 503 HIS B O 1
ATOM 1752 N N . SER B 1 51 ? 4.928 54.025 24.356 1.00 19.28 504 SER B N 1
ATOM 1753 C CA . SER B 1 51 ? 4.392 55.370 24.479 1.00 18.65 504 SER B CA 1
ATOM 1754 C C . SER B 1 51 ? 2.866 55.353 24.438 1.00 18.56 504 SER B C 1
ATOM 1755 O O . SER B 1 51 ? 2.213 56.142 25.122 1.00 18.03 504 SER B O 1
ATOM 1758 N N . ILE B 1 52 ? 2.309 54.450 23.637 1.00 17.28 505 ILE B N 1
ATOM 1759 C CA . ILE B 1 52 ? 0.858 54.342 23.490 1.00 20.17 505 ILE B CA 1
ATOM 1760 C C . ILE B 1 52 ? 0.226 53.745 24.745 1.00 20.17 505 ILE B C 1
ATOM 1761 O O . ILE B 1 52 ? -0.816 54.213 25.221 1.00 20.05 505 ILE B O 1
ATOM 1766 N N . THR B 1 53 ? 0.862 52.711 25.278 1.00 20.09 506 THR B N 1
ATOM 1767 C CA . THR B 1 53 ? 0.390 52.074 26.498 1.00 19.04 506 THR B CA 1
ATOM 1768 C C . THR B 1 53 ? 0.356 53.115 27.615 1.00 19.00 506 THR B C 1
ATOM 1769 O O . THR B 1 53 ? -0.583 53.158 28.401 1.00 17.41 506 THR B O 1
ATOM 1773 N N . LEU B 1 54 ? 1.389 53.952 27.676 1.00 18.85 507 LEU B N 1
ATOM 1774 C CA . LEU B 1 54 ? 1.484 55.002 28.689 1.00 19.59 507 LEU B CA 1
ATOM 1775 C C . LEU B 1 54 ? 0.440 56.107 28.486 1.00 19.13 507 LEU B C 1
ATOM 1776 O O . LEU B 1 54 ? -0.231 56.524 29.434 1.00 18.57 507 LEU B O 1
ATOM 1781 N N . ALA B 1 55 ? 0.314 56.580 27.251 1.00 16.56 508 ALA B N 1
ATOM 1782 C CA . ALA B 1 55 ? -0.639 57.633 26.930 1.00 16.58 508 ALA B CA 1
ATOM 1783 C C . ALA B 1 55 ? -2.064 57.158 27.197 1.00 16.94 508 ALA B C 1
ATOM 1784 O O . ALA B 1 55 ? -2.910 57.931 27.633 1.00 17.65 508 ALA B O 1
ATOM 1786 N N . SER B 1 56 ? -2.314 55.882 26.939 1.00 17.29 509 SER B N 1
ATOM 1787 C CA . SER B 1 56 ? -3.631 55.305 27.153 1.00 20.99 509 SER B CA 1
ATOM 1788 C C . SER B 1 56 ? -4.012 55.436 28.629 1.00 20.72 509 SER B C 1
ATOM 1789 O O . SER B 1 56 ? -5.086 55.944 28.964 1.00 19.61 509 SER B O 1
ATOM 1792 N N . ALA B 1 57 ? -3.116 54.996 29.507 1.00 19.85 510 ALA B N 1
ATOM 1793 C CA . ALA B 1 57 ? -3.346 55.049 30.949 1.00 19.36 510 ALA B CA 1
ATOM 1794 C C . ALA B 1 57 ? -3.336 56.465 31.503 1.00 21.06 510 ALA B C 1
ATOM 1795 O O . ALA B 1 57 ? -4.272 56.888 32.187 1.00 21.03 510 ALA B O 1
ATOM 1797 N N . LEU B 1 58 ? -2.269 57.201 31.212 1.00 19.00 511 LEU B N 1
ATOM 1798 C CA . LEU B 1 58 ? -2.136 58.552 31.723 1.00 19.30 511 LEU B CA 1
ATOM 1799 C C . LEU B 1 58 ? -3.178 59.540 31.201 1.00 19.68 511 LEU B C 1
ATOM 1800 O O . LEU B 1 58 ? -3.565 60.455 31.922 1.00 18.22 511 LEU B O 1
ATOM 1805 N N . SER B 1 59 ? -3.641 59.366 29.965 1.00 18.62 512 SER B N 1
ATOM 1806 C CA . SER B 1 59 ? -4.656 60.280 29.446 1.00 20.27 512 SER B CA 1
ATOM 1807 C C . SER B 1 59 ? -5.923 60.114 30.287 1.00 19.17 512 SER B C 1
ATOM 1808 O O . SER B 1 59 ? -6.508 61.093 30.756 1.00 18.75 512 SER B O 1
ATOM 1811 N N . LYS B 1 60 ? -6.329 58.865 30.493 1.00 19.30 513 LYS B N 1
ATOM 1812 C CA . LYS B 1 60 ? -7.511 58.579 31.292 1.00 19.15 513 LYS B CA 1
ATOM 1813 C C . LYS B 1 60 ? -7.330 59.062 32.727 1.00 18.69 513 LYS B C 1
ATOM 1814 O O . LYS B 1 60 ? -8.254 59.608 33.330 1.00 16.68 513 LYS B O 1
ATOM 1820 N N . LYS B 1 61 ? -6.129 58.889 33.267 1.00 19.30 514 LYS B N 1
ATOM 1821 C CA . LYS B 1 61 ? -5.864 59.306 34.636 1.00 20.03 514 LYS B CA 1
ATOM 1822 C C . LYS B 1 61 ? -5.987 60.807 34.866 1.00 21.15 514 LYS B C 1
ATOM 1823 O O . LYS B 1 61 ? -6.722 61.239 35.753 1.00 21.91 514 LYS B O 1
ATOM 1829 N N . LEU B 1 62 ? -5.279 61.611 34.077 1.00 19.89 515 LEU B N 1
ATOM 1830 C CA . LEU B 1 62 ? -5.337 63.057 34.273 1.00 20.71 515 LEU B CA 1
ATOM 1831 C C . LEU B 1 62 ? -6.709 63.655 33.986 1.00 18.53 515 LEU B C 1
ATOM 1832 O O . LEU B 1 62 ? -7.118 64.618 34.635 1.00 18.16 515 LEU B O 1
ATOM 1837 N N . VAL B 1 63 ? -7.415 63.086 33.018 1.00 18.42 516 VAL B N 1
ATOM 1838 C CA . VAL B 1 63 ? -8.752 63.574 32.694 1.00 19.13 516 VAL B CA 1
ATOM 1839 C C . VAL B 1 63 ? -9.689 63.265 33.872 1.00 19.83 516 VAL B C 1
ATOM 1840 O O . VAL B 1 63 ? -10.447 64.124 34.320 1.00 21.75 516 VAL B O 1
ATOM 1844 N N . ALA B 1 64 ? -9.617 62.035 34.372 1.00 20.73 517 ALA B N 1
ATOM 1845 C CA . ALA B 1 64 ? -10.457 61.603 35.490 1.00 20.61 517 ALA B CA 1
ATOM 1846 C C . ALA B 1 64 ? -10.158 62.409 36.746 1.00 21.99 517 ALA B C 1
ATOM 1847 O O . ALA B 1 64 ? -11.036 62.637 37.581 1.00 22.24 517 ALA B O 1
ATOM 1849 N N . GLU B 1 65 ? -8.914 62.852 36.869 1.00 22.38 518 GLU B N 1
ATOM 1850 C CA . GLU B 1 65 ? -8.502 63.627 38.026 1.00 23.34 518 GLU B CA 1
ATOM 1851 C C . GLU B 1 65 ? -8.683 65.117 37.782 1.00 23.52 518 GLU B C 1
ATOM 1852 O O . GLU B 1 65 ? -8.304 65.938 38.613 1.00 23.46 518 GLU B O 1
ATOM 1858 N N . LYS B 1 66 ? -9.259 65.460 36.633 1.00 23.51 519 LYS B N 1
ATOM 1859 C CA . LYS B 1 66 ? -9.523 66.849 36.285 1.00 24.65 519 LYS B CA 1
ATOM 1860 C C . LYS B 1 66 ? -8.264 67.701 36.146 1.00 25.59 519 LYS B C 1
ATOM 1861 O O . LYS B 1 66 ? -8.270 68.891 36.474 1.00 27.24 519 LYS B O 1
ATOM 1867 N N . LYS B 1 67 ? -7.189 67.091 35.659 1.00 24.09 520 LYS B N 1
ATOM 1868 C CA . LYS B 1 67 ? -5.929 67.801 35.453 1.00 25.61 520 LYS B CA 1
ATOM 1869 C C . LYS B 1 67 ? -5.836 68.147 33.975 1.00 25.29 520 LYS B C 1
ATOM 1870 O O . LYS B 1 67 ? -5.028 68.976 33.557 1.00 24.44 520 LYS B O 1
ATOM 1876 N N . LEU B 1 68 ? -6.695 67.494 33.198 1.00 24.63 521 LEU B N 1
ATOM 1877 C CA . LEU B 1 68 ? -6.807 67.712 31.762 1.00 24.79 521 LEU B CA 1
ATOM 1878 C C . LEU B 1 68 ? -8.304 67.679 31.454 1.00 25.55 521 LEU B C 1
ATOM 1879 O O . LEU B 1 68 ? -9.050 66.911 32.062 1.00 24.64 521 LEU B O 1
ATOM 1884 N N . PRO B 1 69 ? -8.761 68.509 30.509 1.00 26.41 522 PRO B N 1
ATOM 1885 C CA . PRO B 1 69 ? -10.185 68.542 30.152 1.00 26.84 522 PRO B CA 1
ATOM 1886 C C . PRO B 1 69 ? -10.659 67.266 29.464 1.00 26.90 522 PRO B C 1
ATOM 1887 O O . PRO B 1 69 ? -9.857 66.518 28.905 1.00 26.32 522 PRO B O 1
ATOM 1891 N N . LEU B 1 70 ? -11.965 67.015 29.516 1.00 28.16 523 LEU B N 1
ATOM 1892 C CA . LEU B 1 70 ? -12.544 65.846 28.860 1.00 28.58 523 LEU B CA 1
ATOM 1893 C C . LEU B 1 70 ? -12.367 66.013 27.360 1.00 29.52 523 LEU B C 1
ATOM 1894 O O . LEU B 1 70 ? -12.595 67.095 26.825 1.00 30.45 523 LEU B O 1
ATOM 1899 N N . PRO B 1 71 ? -11.951 64.951 26.658 1.00 29.98 524 PRO B N 1
ATOM 1900 C CA . PRO B 1 71 ? -11.780 65.098 25.212 1.00 30.33 524 PRO B CA 1
ATOM 1901 C C . PRO B 1 71 ? -13.137 65.178 24.526 1.00 31.85 524 PRO B C 1
ATOM 1902 O O . PRO B 1 71 ? -14.132 64.669 25.045 1.00 29.22 524 PRO B O 1
ATOM 1906 N N . LYS B 1 72 ? -13.172 65.823 23.365 1.00 32.87 525 LYS B N 1
ATOM 1907 C CA . LYS B 1 72 ? -14.409 65.939 22.610 1.00 32.68 525 LYS B CA 1
ATOM 1908 C C . LYS B 1 72 ? -14.582 64.597 21.910 1.00 32.16 525 LYS B C 1
ATOM 1909 O O . LYS B 1 72 ? -15.681 64.044 21.849 1.00 31.55 525 LYS B O 1
ATOM 1915 N N . LYS B 1 73 ? -13.478 64.066 21.400 1.00 29.27 526 LYS B N 1
ATOM 1916 C CA . LYS B 1 73 ? -13.509 62.784 20.716 1.00 30.66 526 LYS B CA 1
ATOM 1917 C C . LYS B 1 73 ? -13.394 61.634 21.720 1.00 28.36 526 LYS B C 1
ATOM 1918 O O . LYS B 1 73 ? -13.227 61.862 22.917 1.00 25.70 526 LYS B O 1
ATOM 1924 N N . ASP B 1 74 ? -13.506 60.406 21.225 1.00 28.40 527 ASP B N 1
ATOM 1925 C CA . ASP B 1 74 ? -13.397 59.219 22.064 1.00 27.74 527 ASP B CA 1
ATOM 1926 C C . ASP B 1 74 ? -11.936 59.086 22.506 1.00 26.84 527 ASP B C 1
ATOM 1927 O O . ASP B 1 74 ? -11.038 58.997 21.670 1.00 24.68 527 ASP B O 1
ATOM 1932 N N . ILE B 1 75 ? -11.708 59.069 23.817 1.00 26.47 528 ILE B N 1
ATOM 1933 C CA . ILE B 1 75 ? -10.353 58.986 24.364 1.00 26.03 528 ILE B CA 1
ATOM 1934 C C . ILE B 1 75 ? -9.668 57.631 24.192 1.00 27.03 528 ILE B C 1
ATOM 1935 O O . ILE B 1 75 ? -8.475 57.498 24.463 1.00 27.42 528 ILE B O 1
ATOM 1940 N N . ASP B 1 76 ? -10.417 56.627 23.750 1.00 28.88 529 ASP B N 1
ATOM 1941 C CA . ASP B 1 76 ? -9.852 55.299 23.548 1.00 31.19 529 ASP B CA 1
ATOM 1942 C C . ASP B 1 76 ? -8.857 55.323 22.389 1.00 31.63 529 ASP B C 1
ATOM 1943 O O . ASP B 1 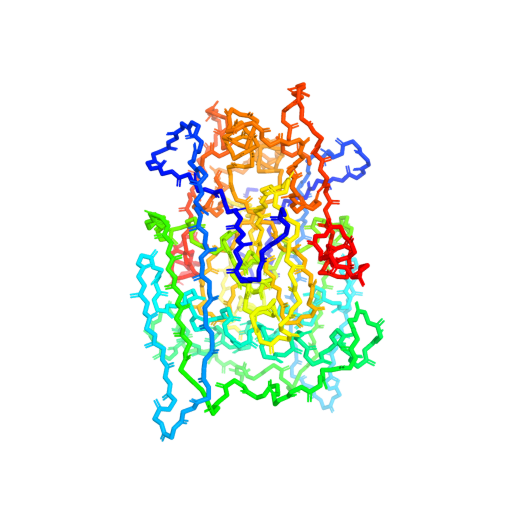76 ? -9.111 55.948 21.360 1.00 30.76 529 ASP B O 1
ATOM 1948 N N . LEU B 1 77 ? -7.727 54.646 22.558 1.00 29.64 530 LEU B N 1
ATOM 1949 C CA . LEU B 1 77 ? -6.701 54.609 21.519 1.00 30.95 530 LEU B CA 1
ATOM 1950 C C . LEU B 1 77 ? -6.713 53.306 20.729 1.00 31.48 530 LEU B C 1
ATOM 1951 O O . LEU B 1 77 ? -6.075 53.204 19.686 1.00 31.92 530 LEU B O 1
ATOM 1956 N N . ASN B 1 78 ? -7.444 52.314 21.224 1.00 33.19 531 ASN B N 1
ATOM 1957 C CA . ASN B 1 78 ? -7.510 51.017 20.564 1.00 34.98 531 ASN B CA 1
ATOM 1958 C C . ASN B 1 78 ? -8.448 50.999 19.365 1.00 34.85 531 ASN B C 1
ATOM 1959 O O . ASN B 1 78 ? -8.471 50.030 18.607 1.00 35.13 531 ASN B O 1
ATOM 1964 N N . ASN B 1 79 ? -9.213 52.069 19.186 1.00 33.63 532 ASN B N 1
ATOM 1965 C CA . ASN B 1 79 ? -10.151 52.128 18.074 1.00 34.11 532 ASN B CA 1
ATOM 1966 C C . ASN B 1 79 ? -9.759 53.155 17.020 1.00 32.99 532 ASN B C 1
ATOM 1967 O O . ASN B 1 79 ? -10.616 53.772 16.386 1.00 32.37 532 ASN B O 1
ATOM 1972 N N . LYS B 1 80 ? -8.463 53.349 16.824 1.00 32.75 533 LYS B N 1
ATOM 1973 C CA . LYS B 1 80 ? -8.049 54.301 15.816 1.00 31.70 533 LYS B CA 1
ATOM 1974 C C . LYS B 1 80 ? -6.676 54.061 15.247 1.00 30.48 533 LYS B C 1
ATOM 1975 O O . LYS B 1 80 ? -5.915 53.237 15.746 1.00 29.70 533 LYS B O 1
ATOM 1981 N N . GLU B 1 81 ? -6.380 54.775 14.169 1.00 28.26 534 GLU B N 1
ATOM 1982 C CA . GLU B 1 81 ? -5.084 54.673 13.530 1.00 28.31 534 GLU B CA 1
ATOM 1983 C C . GLU B 1 81 ? -4.266 55.836 14.042 1.00 25.84 534 GLU B C 1
ATOM 1984 O O . GLU B 1 81 ? -4.689 56.991 13.972 1.00 25.06 534 GLU B O 1
ATOM 1990 N N . ILE B 1 82 ? -3.101 55.516 14.587 1.00 25.04 535 ILE B N 1
ATOM 1991 C CA . ILE B 1 82 ? -2.227 56.524 15.157 1.00 23.13 535 ILE B CA 1
ATOM 1992 C C . ILE B 1 82 ? -0.999 56.701 14.282 1.00 22.66 535 ILE B C 1
ATOM 1993 O O . ILE B 1 82 ? -0.292 55.738 13.984 1.00 22.80 535 ILE B O 1
ATOM 1998 N N . TYR B 1 83 ? -0.753 57.941 13.880 1.00 22.50 536 TYR B N 1
ATOM 1999 C CA . TYR B 1 83 ? 0.386 58.252 13.035 1.00 21.82 536 TYR B CA 1
ATOM 2000 C C . TYR B 1 83 ? 1.427 59.016 13.826 1.00 21.88 536 TYR B C 1
ATOM 2001 O O . TYR B 1 83 ? 1.168 60.122 14.298 1.00 22.19 536 TYR B O 1
ATOM 2010 N N . ILE B 1 84 ? 2.605 58.419 13.970 1.00 22.40 537 ILE B N 1
ATOM 2011 C CA . ILE B 1 84 ? 3.696 59.054 14.702 1.00 22.03 537 ILE B CA 1
ATOM 2012 C C . ILE B 1 84 ? 4.922 59.160 13.807 1.00 21.35 537 ILE B C 1
ATOM 2013 O O . ILE B 1 84 ? 5.390 58.159 13.270 1.00 20.76 537 ILE B O 1
ATOM 2018 N N . GLN B 1 85 ? 5.435 60.373 13.642 1.00 21.62 538 GLN B N 1
ATOM 2019 C CA . GLN B 1 85 ? 6.623 60.565 12.826 1.00 23.94 538 GLN B CA 1
ATOM 2020 C C . GLN B 1 85 ? 7.652 61.443 13.520 1.00 23.56 538 GLN B C 1
ATOM 2021 O O . GLN B 1 85 ? 7.309 62.426 14.181 1.00 24.22 538 GLN B O 1
ATOM 2027 N N . PHE B 1 86 ? 8.916 61.067 13.370 1.00 22.69 539 PHE B N 1
ATOM 2028 C CA . PHE B 1 86 ? 10.025 61.821 13.940 1.00 23.27 539 PHE B CA 1
ATOM 2029 C C . PHE B 1 86 ? 10.804 62.395 12.763 1.00 22.66 539 PHE B C 1
ATOM 2030 O O . PHE B 1 86 ? 11.001 61.706 11.766 1.00 23.65 539 PHE B O 1
ATOM 2038 N N . SER B 1 87 ? 11.238 63.646 12.867 1.00 23.11 540 SER B N 1
ATOM 2039 C CA . SER B 1 87 ? 12.003 64.244 11.780 1.00 24.84 540 SER B CA 1
ATOM 2040 C C . SER B 1 87 ? 13.269 63.416 11.556 1.00 24.75 540 SER B C 1
ATOM 2041 O O . SER B 1 87 ? 13.808 63.366 10.451 1.00 24.55 540 SER B O 1
ATOM 2044 N N . GLN B 1 88 ? 13.732 62.754 12.612 1.00 23.31 541 GLN B N 1
ATOM 2045 C CA . GLN B 1 88 ? 14.913 61.897 12.534 1.00 23.19 541 GLN B CA 1
ATOM 2046 C C . GLN B 1 88 ? 14.833 60.862 13.658 1.00 23.43 541 GLN B C 1
ATOM 2047 O O . GLN B 1 88 ? 14.276 61.141 14.723 1.00 21.98 541 GLN B O 1
ATOM 2053 N N . SER B 1 89 ? 15.369 59.669 13.414 1.00 22.91 542 SER B N 1
ATOM 2054 C CA . SER B 1 89 ? 15.336 58.598 14.410 1.00 23.02 542 SER B CA 1
ATOM 2055 C C . SER B 1 89 ? 16.293 58.852 15.565 1.00 23.31 542 SER B C 1
ATOM 2056 O O . SER B 1 89 ? 17.363 59.429 15.374 1.00 20.78 542 SER B O 1
ATOM 2059 N N . TYR B 1 90 ? 15.896 58.422 16.761 1.00 21.24 543 TYR B N 1
ATOM 2060 C CA . TYR B 1 90 ? 16.739 58.532 17.947 1.00 21.30 543 TYR B CA 1
ATOM 2061 C C . TYR B 1 90 ? 17.641 57.303 17.870 1.00 20.59 543 TYR B C 1
ATOM 2062 O O . TYR B 1 90 ? 17.345 56.361 17.136 1.00 20.12 543 TYR B O 1
ATOM 2071 N N . SER B 1 91 ? 18.742 57.304 18.612 1.00 21.56 544 SER B N 1
ATOM 2072 C CA . SER B 1 91 ? 19.617 56.140 18.604 1.00 23.21 544 SER B CA 1
ATOM 2073 C C . SER B 1 91 ? 18.860 55.068 19.380 1.00 23.13 544 SER B C 1
ATOM 2074 O O . SER B 1 91 ? 17.965 55.381 20.166 1.00 24.29 544 SER B O 1
ATOM 2077 N N . LYS B 1 92 ? 19.207 53.809 19.170 1.00 24.21 545 LYS B N 1
ATOM 2078 C CA . LYS B 1 92 ? 18.523 52.741 19.878 1.00 25.20 545 LYS B CA 1
ATOM 2079 C C . LYS B 1 92 ? 18.625 52.906 21.396 1.00 25.39 545 LYS B C 1
ATOM 2080 O O . LYS B 1 92 ? 17.628 52.810 22.113 1.00 24.25 545 LYS B O 1
ATOM 2086 N N . ILE B 1 93 ? 19.825 53.178 21.890 1.00 23.32 546 ILE B N 1
ATOM 2087 C CA . ILE B 1 93 ? 19.996 53.296 23.332 1.00 23.81 546 ILE B CA 1
ATOM 2088 C C . ILE B 1 93 ? 19.427 54.561 23.966 1.00 20.45 546 ILE B C 1
ATOM 2089 O O . ILE B 1 93 ? 19.154 54.569 25.160 1.00 20.77 546 ILE B O 1
ATOM 2094 N N . ASP B 1 94 ? 19.236 55.622 23.185 1.00 18.56 547 ASP B N 1
ATOM 2095 C CA . ASP B 1 94 ? 18.693 56.871 23.731 1.00 17.47 547 ASP B CA 1
ATOM 2096 C C . ASP B 1 94 ? 17.185 56.993 23.488 1.00 16.36 547 ASP B C 1
ATOM 2097 O O . ASP B 1 94 ? 16.517 57.842 24.080 1.00 17.46 547 ASP B O 1
ATOM 2102 N N . GLY B 1 95 ? 16.667 56.133 22.617 1.00 18.37 548 GLY B N 1
ATOM 2103 C CA . GLY B 1 95 ? 15.257 56.166 22.247 1.00 19.57 548 GLY B CA 1
ATOM 2104 C C . GLY B 1 95 ? 14.194 56.323 23.318 1.00 20.29 548 GLY B C 1
ATOM 2105 O O . GLY B 1 95 ? 13.237 57.073 23.133 1.00 18.83 548 GLY B O 1
ATOM 2106 N N . ASP B 1 96 ? 14.334 55.616 24.432 1.00 20.89 549 ASP B N 1
ATOM 2107 C CA . ASP B 1 96 ? 13.333 55.706 25.484 1.00 21.23 549 ASP B CA 1
ATOM 2108 C C . ASP B 1 96 ? 13.153 57.102 26.043 1.00 17.79 549 ASP B C 1
ATOM 2109 O O . ASP B 1 96 ? 12.117 57.400 26.630 1.00 14.40 549 ASP B O 1
ATOM 2114 N N . SER B 1 97 ? 14.153 57.963 25.865 1.00 16.55 550 SER B N 1
ATOM 2115 C CA . SER B 1 97 ? 14.056 59.325 26.390 1.00 15.34 550 SER B CA 1
ATOM 2116 C C . SER B 1 97 ? 13.071 60.190 25.603 1.00 14.63 550 SER B C 1
ATOM 2117 O O . SER B 1 97 ? 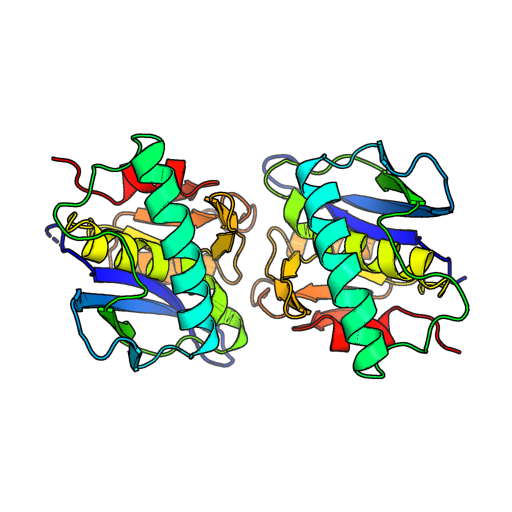12.856 61.357 25.932 1.00 14.19 550 SER B O 1
ATOM 2120 N N . ALA B 1 98 ? 12.484 59.626 24.556 1.00 15.09 551 ALA B N 1
ATOM 2121 C CA . ALA B 1 98 ? 11.518 60.374 23.753 1.00 16.36 551 ALA B CA 1
ATOM 2122 C C . ALA B 1 98 ? 10.086 60.076 24.193 1.00 17.14 551 ALA B C 1
ATOM 2123 O O . ALA B 1 98 ? 9.143 60.726 23.741 1.00 17.50 551 ALA B O 1
ATOM 2125 N N . THR B 1 99 ? 9.921 59.106 25.086 1.00 16.87 552 THR B N 1
ATOM 2126 C CA . THR B 1 99 ? 8.581 58.707 25.512 1.00 18.73 552 THR B CA 1
ATOM 2127 C C . THR B 1 99 ? 7.700 59.814 26.078 1.00 17.96 552 THR B C 1
ATOM 2128 O O . THR B 1 99 ? 6.522 59.893 25.737 1.00 20.04 552 THR B O 1
ATOM 2132 N N . ALA B 1 100 ? 8.244 60.670 26.936 1.00 17.42 553 ALA B N 1
ATOM 2133 C CA . ALA B 1 100 ? 7.431 61.751 27.491 1.00 18.57 553 ALA B CA 1
ATOM 2134 C C . ALA B 1 100 ? 6.872 62.609 26.361 1.00 19.01 553 ALA B C 1
ATOM 2135 O O . ALA B 1 100 ? 5.683 62.934 26.342 1.00 19.75 553 ALA B O 1
ATOM 2137 N N . ALA B 1 101 ? 7.733 62.967 25.415 1.00 19.87 554 ALA B N 1
ATOM 2138 C CA . ALA B 1 101 ? 7.320 63.794 24.281 1.00 20.16 554 ALA B CA 1
ATOM 2139 C C . ALA B 1 101 ? 6.244 63.111 23.439 1.00 18.84 554 ALA B C 1
ATOM 2140 O O . ALA B 1 101 ? 5.259 63.743 23.046 1.00 19.82 554 ALA B O 1
ATOM 2142 N N . VAL B 1 102 ? 6.429 61.826 23.161 1.00 17.11 555 VAL B N 1
ATOM 2143 C CA . VAL B 1 102 ? 5.459 61.089 22.361 1.00 18.44 555 VAL B CA 1
ATOM 2144 C C . VAL B 1 102 ? 4.117 60.993 23.087 1.00 20.04 555 VAL B C 1
ATOM 2145 O O . VAL B 1 102 ? 3.055 61.098 22.466 1.00 19.87 555 VAL B O 1
ATOM 2149 N N . CYS B 1 103 ? 4.164 60.800 24.400 1.00 19.70 556 CYS B N 1
ATOM 2150 C CA . CYS B 1 103 ? 2.935 60.706 25.181 1.00 20.80 556 CYS B CA 1
ATOM 2151 C C . CYS B 1 103 ? 2.183 62.023 25.155 1.00 21.07 556 CYS B C 1
ATOM 2152 O O . CYS B 1 103 ? 0.963 62.048 24.968 1.00 21.51 556 CYS B O 1
ATOM 2155 N N . LEU B 1 104 ? 2.916 63.118 25.341 1.00 19.73 557 LEU B N 1
ATOM 2156 C CA . LEU B 1 104 ? 2.321 64.444 25.332 1.00 19.69 557 LEU B CA 1
ATOM 2157 C C . LEU B 1 104 ? 1.705 64.744 23.970 1.00 21.37 557 LEU B C 1
ATOM 2158 O O . LEU B 1 104 ? 0.646 65.373 23.899 1.00 21.39 557 LEU B O 1
ATOM 2163 N N . ALA B 1 105 ? 2.359 64.293 22.897 1.00 20.53 558 ALA B N 1
ATOM 2164 C CA . ALA B 1 105 ? 1.847 64.524 21.545 1.00 21.35 558 ALA B CA 1
ATOM 2165 C C . ALA B 1 105 ? 0.587 63.700 21.296 1.00 22.79 558 ALA B C 1
ATOM 2166 O O . ALA B 1 105 ? -0.341 64.152 20.622 1.00 22.43 558 ALA B O 1
ATOM 2168 N N . ILE B 1 106 ? 0.561 62.485 21.831 1.00 22.86 559 ILE B N 1
ATOM 2169 C CA . ILE B 1 106 ? -0.607 61.624 21.677 1.00 22.50 559 ILE B CA 1
ATOM 2170 C C . ILE B 1 106 ? -1.769 62.243 22.456 1.00 24.19 559 ILE B C 1
ATOM 2171 O O . ILE B 1 106 ? -2.887 62.378 21.945 1.00 23.13 559 ILE B O 1
ATOM 2176 N N . ILE B 1 107 ? -1.491 62.620 23.696 1.00 22.89 560 ILE B N 1
ATOM 2177 C CA . ILE B 1 107 ? -2.487 63.240 24.558 1.00 23.55 560 ILE B CA 1
ATOM 2178 C C . ILE B 1 107 ? -3.018 64.517 23.908 1.00 25.81 560 ILE B C 1
ATOM 2179 O O . ILE B 1 107 ? -4.220 64.784 23.937 1.00 24.41 560 ILE B O 1
ATOM 2184 N N . SER B 1 108 ? -2.114 65.299 23.322 1.00 25.39 561 SER B N 1
ATOM 2185 C CA . SER B 1 108 ? -2.480 66.547 22.658 1.00 24.58 561 SER B CA 1
ATOM 2186 C C . SER B 1 108 ? -3.438 66.319 21.490 1.00 24.72 561 SER B C 1
ATOM 2187 O O . SER B 1 108 ? -4.411 67.051 21.327 1.00 25.29 561 SER B O 1
ATOM 2190 N N . ALA B 1 109 ? -3.154 65.308 20.677 1.00 25.07 562 ALA B N 1
ATOM 2191 C CA . ALA B 1 109 ? -3.991 64.991 19.526 1.00 26.79 562 ALA B CA 1
ATOM 2192 C C . ALA B 1 109 ? -5.294 64.342 19.983 1.00 28.43 562 ALA B C 1
ATOM 2193 O O . ALA B 1 109 ? -6.372 64.642 19.462 1.00 29.21 562 ALA B O 1
ATOM 2195 N N . LEU B 1 110 ? -5.180 63.453 20.964 1.00 26.17 563 LEU B N 1
ATOM 2196 C CA . LEU B 1 110 ? -6.325 62.737 21.506 1.00 27.48 563 LEU B CA 1
ATOM 2197 C C . LEU B 1 110 ? -7.375 63.685 22.096 1.00 28.02 563 LEU B C 1
ATOM 2198 O O . LEU B 1 110 ? -8.568 63.547 21.828 1.00 29.79 563 LEU B O 1
ATOM 2203 N N . LEU B 1 111 ? -6.927 64.653 22.890 1.00 28.00 564 LEU B N 1
ATOM 2204 C CA . LEU B 1 111 ? -7.825 65.616 23.520 1.00 28.89 564 LEU B CA 1
ATOM 2205 C C . LEU B 1 111 ? -7.940 66.912 22.732 1.00 29.84 564 LEU B C 1
ATOM 2206 O O . LEU B 1 111 ? -8.577 67.862 23.187 1.00 29.59 564 LEU B O 1
ATOM 2211 N N . ASP B 1 112 ? -7.318 66.947 21.557 1.00 31.93 565 ASP B N 1
ATOM 2212 C CA . ASP B 1 112 ? -7.334 68.132 20.709 1.00 32.89 565 ASP B CA 1
ATOM 2213 C C . ASP B 1 112 ? -7.035 69.411 21.487 1.00 33.85 565 ASP B C 1
ATOM 2214 O O . ASP B 1 112 ? -7.765 70.396 21.399 1.00 34.82 565 ASP B O 1
ATOM 2219 N N . ILE B 1 113 ? -5.949 69.381 22.253 1.00 33.16 566 ILE B N 1
ATOM 2220 C CA . ILE B 1 113 ? -5.514 70.530 23.035 1.00 33.65 566 ILE B CA 1
ATOM 2221 C C . ILE B 1 113 ? -4.195 70.998 22.425 1.00 34.32 566 ILE B C 1
ATOM 2222 O O . ILE B 1 113 ? -3.275 70.198 22.243 1.00 34.19 566 ILE B O 1
ATOM 2227 N N . PRO B 1 114 ? -4.084 72.295 22.099 1.00 33.93 567 PRO B N 1
ATOM 2228 C CA . PRO B 1 114 ? -2.843 72.804 21.507 1.00 32.55 567 PRO B CA 1
ATOM 2229 C C . PRO B 1 114 ? -1.648 72.707 22.455 1.00 31.01 567 PRO B C 1
ATOM 2230 O O . PRO B 1 114 ? -1.756 72.975 23.651 1.00 29.70 567 PRO B O 1
ATOM 2234 N N . LEU B 1 115 ? -0.509 72.324 21.893 1.00 29.08 568 LEU B N 1
ATOM 2235 C CA . LEU B 1 115 ? 0.729 72.170 22.642 1.00 28.09 568 LEU B CA 1
ATOM 2236 C C . LEU B 1 115 ? 1.607 73.383 22.340 1.00 28.00 568 LEU B C 1
ATOM 2237 O O . LEU B 1 115 ? 1.788 73.740 21.176 1.00 27.07 568 LEU B O 1
ATOM 2242 N N . LYS B 1 116 ? 2.133 74.022 23.383 1.00 27.72 569 LYS B N 1
ATOM 2243 C CA . LYS B 1 116 ? 2.998 75.184 23.216 1.00 27.04 569 LYS B CA 1
ATOM 2244 C C . LYS B 1 116 ? 4.241 74.795 22.419 1.00 26.39 569 LYS B C 1
ATOM 2245 O O . LYS B 1 116 ? 4.682 73.645 22.470 1.00 23.37 569 LYS B O 1
ATOM 2251 N N . GLN B 1 117 ? 4.806 75.753 21.689 1.00 24.88 570 GLN B N 1
ATOM 2252 C CA . GLN B 1 117 ? 5.978 75.474 20.876 1.00 24.68 570 GLN B CA 1
ATOM 2253 C C . GLN B 1 117 ? 7.226 76.209 21.350 1.00 24.79 570 GLN B C 1
ATOM 2254 O O . GLN B 1 117 ? 8.222 76.278 20.625 1.00 26.23 570 GLN B O 1
ATOM 2260 N N . ASP B 1 118 ? 7.185 76.746 22.563 1.00 22.53 571 ASP B N 1
ATOM 2261 C CA . ASP B 1 118 ? 8.324 77.487 23.086 1.00 22.74 571 ASP B CA 1
ATOM 2262 C C . ASP B 1 118 ? 9.188 76.659 24.028 1.00 22.18 571 ASP B C 1
ATOM 2263 O O . ASP B 1 118 ? 9.858 77.213 24.900 1.00 21.80 571 ASP B O 1
ATOM 2268 N N . PHE B 1 119 ? 9.162 75.341 23.867 1.00 20.61 572 PHE B N 1
ATOM 2269 C CA . PHE B 1 119 ? 9.963 74.479 24.720 1.00 21.27 572 PHE B CA 1
ATOM 2270 C C . PHE B 1 119 ? 10.286 73.189 23.997 1.00 19.83 572 PHE B C 1
ATOM 2271 O O . PHE B 1 119 ? 9.641 72.826 23.015 1.00 20.06 572 PHE B O 1
ATOM 2279 N N . ALA B 1 120 ? 11.303 72.504 24.500 1.00 20.05 573 ALA B N 1
ATOM 2280 C CA . ALA B 1 120 ? 11.721 71.215 23.977 1.00 17.62 573 ALA B CA 1
ATOM 2281 C C . ALA B 1 120 ? 11.738 70.369 25.250 1.00 16.38 573 ALA B C 1
ATOM 2282 O O . ALA B 1 120 ? 11.838 70.909 26.350 1.00 18.99 573 ALA B O 1
ATOM 2284 N N . ILE B 1 121 ? 11.653 69.056 25.118 1.00 17.11 574 ILE B N 1
ATOM 2285 C CA . ILE B 1 121 ? 11.618 68.232 26.314 1.00 16.06 574 ILE B CA 1
ATOM 2286 C C . ILE B 1 121 ? 12.320 66.898 26.127 1.00 15.37 574 ILE B C 1
ATOM 2287 O O . ILE B 1 121 ? 12.397 66.378 25.021 1.00 17.09 574 ILE B O 1
ATOM 2292 N N . THR B 1 122 ? 12.850 66.361 27.220 1.00 14.62 575 THR B N 1
ATOM 2293 C CA . THR B 1 122 ? 13.481 65.053 27.198 1.00 14.34 575 THR B CA 1
ATOM 2294 C C . THR B 1 122 ? 13.068 64.384 28.499 1.00 13.82 575 THR B C 1
ATOM 2295 O O . THR B 1 122 ? 12.958 65.046 29.532 1.00 14.29 575 THR B O 1
ATOM 2299 N N . GLY B 1 123 ? 12.819 63.084 28.439 1.00 14.48 576 GLY B N 1
ATOM 2300 C CA . GLY B 1 123 ? 12.422 62.354 29.630 1.00 15.99 576 GLY B CA 1
ATOM 2301 C C . GLY B 1 123 ? 11.470 61.220 29.308 1.00 17.69 576 GLY B C 1
ATOM 2302 O O . GLY B 1 123 ? 10.854 61.198 28.240 1.00 17.89 576 GLY B O 1
ATOM 2303 N N . SER B 1 124 ? 11.360 60.257 30.216 1.00 17.57 577 SER B N 1
ATOM 2304 C CA . SER B 1 124 ? 10.440 59.154 29.999 1.00 19.70 577 SER B CA 1
ATOM 2305 C C . SER B 1 124 ? 9.343 59.242 31.058 1.00 19.35 577 SER B C 1
ATOM 2306 O O . SER B 1 124 ? 9.303 60.193 31.841 1.00 17.86 577 SER B O 1
ATOM 2309 N N . LEU B 1 125 ? 8.453 58.257 31.080 1.00 17.77 578 LEU B N 1
ATOM 2310 C CA . LEU B 1 125 ? 7.367 58.261 32.049 1.00 18.21 578 LEU B CA 1
ATOM 2311 C C . LEU B 1 125 ? 7.052 56.832 32.447 1.00 18.30 578 LEU B C 1
ATOM 2312 O O . LEU B 1 125 ? 7.389 55.893 31.722 1.00 19.36 578 LEU B O 1
ATOM 2317 N N . ASP B 1 126 ? 6.443 56.661 33.616 1.00 20.65 579 ASP B N 1
ATOM 2318 C CA . ASP B 1 126 ? 6.024 55.335 34.041 1.00 21.11 579 ASP B CA 1
ATOM 2319 C C . ASP B 1 126 ? 4.506 55.413 34.191 1.00 22.35 579 ASP B C 1
ATOM 2320 O O . ASP B 1 126 ? 3.931 56.508 34.171 1.00 22.16 579 ASP B O 1
ATOM 2325 N N . LEU B 1 127 ? 3.855 54.265 34.317 1.00 22.49 580 LEU B N 1
ATOM 2326 C CA . LEU B 1 127 ? 2.404 54.235 34.432 1.00 25.13 580 LEU B CA 1
ATOM 2327 C C . LEU B 1 127 ? 1.811 55.122 35.524 1.00 26.54 580 LEU B C 1
ATOM 2328 O O . LEU B 1 127 ? 0.636 55.472 35.461 1.00 30.06 580 LEU B O 1
ATOM 2333 N N . SER B 1 128 ? 2.614 55.497 36.514 1.00 26.55 581 SER B N 1
ATOM 2334 C CA . SER B 1 128 ? 2.124 56.345 37.601 1.00 27.09 581 SER B CA 1
ATOM 2335 C C . SER B 1 128 ? 2.172 57.829 37.259 1.00 26.79 581 SER B C 1
ATOM 2336 O O . SER B 1 128 ? 1.581 58.656 37.963 1.00 27.80 581 SER B O 1
ATOM 2339 N N . GLY B 1 129 ? 2.879 58.172 36.186 1.00 25.24 582 GLY B N 1
ATOM 2340 C CA . GLY B 1 129 ? 2.981 59.567 35.798 1.00 20.43 582 GLY B CA 1
ATOM 2341 C C . GLY B 1 129 ? 4.291 60.199 36.231 1.00 19.44 582 GLY B C 1
ATOM 2342 O O . GLY B 1 129 ? 4.492 61.402 36.057 1.00 18.56 582 GLY B O 1
ATOM 2343 N N . ASN B 1 130 ? 5.180 59.394 36.808 1.00 18.51 583 ASN B N 1
ATOM 2344 C CA . ASN B 1 130 ? 6.478 59.896 37.244 1.00 18.97 583 ASN B CA 1
ATOM 2345 C C . ASN B 1 130 ? 7.332 60.148 36.010 1.00 16.86 583 ASN B C 1
ATOM 2346 O O . ASN B 1 130 ? 7.304 59.366 35.063 1.00 17.01 583 ASN B O 1
ATOM 2351 N N . VAL B 1 131 ? 8.077 61.245 36.011 1.00 16.93 584 VAL B N 1
ATOM 2352 C CA . VAL B 1 131 ? 8.959 61.531 34.890 1.00 16.17 584 VAL B CA 1
ATOM 2353 C C . VAL B 1 131 ? 10.259 60.796 35.210 1.00 16.72 584 VAL B C 1
ATOM 2354 O O . VAL B 1 131 ? 10.841 60.983 36.284 1.00 18.26 584 VAL B O 1
ATOM 2358 N N . LEU B 1 132 ? 10.700 59.955 34.280 1.00 17.36 585 LEU B N 1
ATOM 2359 C CA . LEU B 1 132 ? 11.901 59.159 34.469 1.00 15.31 585 LEU B CA 1
ATOM 2360 C C . LEU B 1 132 ? 13.158 59.772 33.884 1.00 15.62 585 LEU B C 1
ATOM 2361 O O . LEU B 1 132 ? 13.109 60.494 32.889 1.00 16.05 585 LEU B O 1
ATOM 2366 N N . ALA B 1 133 ? 14.286 59.440 34.502 1.00 15.89 586 ALA B N 1
ATOM 2367 C CA . ALA B 1 133 ? 15.603 59.932 34.093 1.00 15.97 586 ALA B CA 1
ATOM 2368 C C . ALA B 1 133 ? 16.019 59.559 32.679 1.00 15.90 586 ALA B C 1
ATOM 2369 O O . ALA B 1 133 ? 15.573 58.553 32.116 1.00 15.40 586 ALA B O 1
ATOM 2371 N N . ILE B 1 134 ? 16.912 60.373 32.127 1.00 14.68 587 ILE B N 1
ATOM 2372 C CA . ILE B 1 134 ? 17.433 60.158 30.788 1.00 14.97 587 ILE B CA 1
ATOM 2373 C C . ILE B 1 134 ? 18.933 60.409 30.779 1.00 15.64 587 ILE B C 1
ATOM 2374 O O . ILE B 1 134 ? 19.502 60.854 31.775 1.00 16.16 587 ILE B O 1
ATOM 2379 N N . GLY B 1 135 ? 19.568 60.106 29.654 1.00 17.39 588 GLY B N 1
ATOM 2380 C CA . GLY B 1 135 ? 20.993 60.330 29.530 1.00 16.55 588 GLY B CA 1
ATOM 2381 C C . GLY B 1 135 ? 21.256 61.470 28.564 1.00 18.55 588 GLY B C 1
ATOM 2382 O O . GLY B 1 135 ? 20.407 61.787 27.727 1.00 17.46 588 GLY B O 1
ATOM 2383 N N . GLY B 1 136 ? 22.426 62.093 28.687 1.00 17.38 589 GLY B N 1
ATOM 2384 C CA . GLY B 1 136 ? 22.796 63.185 27.804 1.00 15.81 589 GLY B CA 1
ATOM 2385 C C . GLY B 1 136 ? 22.000 64.465 27.968 1.00 16.87 589 GLY B C 1
ATOM 2386 O O . GLY B 1 136 ? 21.745 65.169 26.990 1.00 16.28 589 GLY B O 1
ATOM 2387 N N . VAL B 1 137 ? 21.623 64.789 29.201 1.00 15.56 590 VAL B N 1
ATOM 2388 C CA . VAL B 1 137 ? 20.843 65.992 29.443 1.00 15.32 590 VAL B CA 1
ATOM 2389 C C . VAL B 1 137 ? 21.556 67.297 29.053 1.00 15.91 590 VAL B C 1
ATOM 2390 O O . VAL B 1 137 ? 20.917 68.232 28.570 1.00 14.33 590 VAL B O 1
ATOM 2394 N N . ASN B 1 138 ? 22.873 67.373 29.237 1.00 15.13 591 ASN B N 1
ATOM 2395 C CA . ASN B 1 138 ? 23.577 68.600 28.877 1.00 15.75 591 ASN B CA 1
ATOM 2396 C C . ASN B 1 138 ? 23.640 68.803 27.363 1.00 14.85 591 ASN B C 1
ATOM 2397 O O . ASN B 1 138 ? 23.473 69.921 26.873 1.00 15.74 591 ASN B O 1
ATOM 2402 N N . GLU B 1 139 ? 23.876 67.725 26.623 1.00 14.97 592 GLU B N 1
ATOM 2403 C CA . GLU B 1 139 ? 23.943 67.813 25.168 1.00 16.79 592 GLU B CA 1
ATOM 2404 C C . GLU B 1 139 ? 22.568 68.216 24.638 1.00 17.44 592 GLU B C 1
ATOM 2405 O O . GLU B 1 139 ? 22.448 68.974 23.673 1.00 15.75 592 GLU B O 1
ATOM 2411 N N . LYS B 1 140 ? 21.528 67.705 25.288 1.00 16.69 593 LYS B N 1
ATOM 2412 C CA . LYS B 1 140 ? 20.155 67.995 24.882 1.00 15.72 593 LYS B CA 1
ATOM 2413 C C . LYS B 1 140 ? 19.765 69.436 25.205 1.00 15.30 593 LYS B C 1
ATOM 2414 O O . LYS B 1 140 ? 19.100 70.105 24.409 1.00 17.64 593 LYS B O 1
ATOM 2420 N N . ILE B 1 141 ? 20.184 69.916 26.368 1.00 15.73 594 ILE B N 1
ATOM 2421 C CA . ILE B 1 141 ? 19.896 71.287 26.763 1.00 16.07 594 ILE B CA 1
ATOM 2422 C C . ILE B 1 141 ? 20.552 72.235 25.754 1.00 17.06 594 ILE B C 1
ATOM 2423 O O . ILE B 1 141 ? 19.920 73.171 25.270 1.00 17.79 594 ILE B O 1
ATOM 2428 N N . GLU B 1 142 ? 21.813 71.982 25.420 1.00 15.87 595 GLU B N 1
ATOM 2429 C CA . GLU B 1 142 ? 22.508 72.838 24.463 1.00 17.34 595 GLU B CA 1
ATOM 2430 C C . GLU B 1 142 ? 21.834 72.864 23.086 1.00 17.45 595 GLU B C 1
ATOM 2431 O O . GLU B 1 142 ? 21.793 73.905 22.432 1.00 19.38 595 GLU B O 1
ATOM 2437 N N . ALA B 1 143 ? 21.299 71.729 22.647 1.00 17.20 596 ALA B N 1
ATOM 2438 C CA . ALA B 1 143 ? 20.623 71.666 21.354 1.00 17.53 596 ALA B CA 1
ATOM 2439 C C . ALA B 1 143 ? 19.363 72.530 21.383 1.00 18.80 596 ALA B C 1
ATOM 2440 O O . ALA B 1 143 ? 19.051 73.224 20.408 1.00 17.75 596 ALA B O 1
ATOM 2442 N N . ALA B 1 144 ? 18.642 72.486 22.504 1.00 19.81 597 ALA B N 1
ATOM 2443 C CA . ALA B 1 144 ? 17.427 73.285 22.658 1.00 20.89 597 ALA B CA 1
ATOM 2444 C C . ALA B 1 144 ? 17.803 74.764 22.556 1.00 21.03 597 ALA B C 1
ATOM 2445 O O . ALA B 1 144 ? 17.131 75.546 21.879 1.00 21.32 597 ALA B O 1
ATOM 2447 N N . LYS B 1 145 ? 18.889 75.141 23.224 1.00 21.10 598 LYS B N 1
ATOM 2448 C CA . LYS B 1 145 ? 19.355 76.522 23.189 1.00 21.91 598 LYS B CA 1
ATOM 2449 C C . LYS B 1 145 ? 19.726 76.935 21.777 1.00 21.86 598 LYS B C 1
ATOM 2450 O O . LYS B 1 145 ? 19.436 78.058 21.358 1.00 22.20 598 LYS B O 1
ATOM 2456 N N . ARG B 1 146 ? 20.366 76.026 21.047 1.00 19.90 599 ARG B N 1
ATOM 2457 C CA . ARG B 1 146 ? 20.781 76.313 19.682 1.00 20.23 599 ARG B CA 1
ATOM 2458 C C . ARG B 1 146 ? 19.609 76.648 18.758 1.00 21.33 599 ARG B C 1
ATOM 2459 O O . ARG B 1 146 ? 19.734 77.504 17.878 1.00 19.04 599 ARG B O 1
ATOM 2467 N N . TYR B 1 147 ? 18.477 75.973 18.947 1.00 20.32 600 TYR B N 1
ATOM 2468 C CA . TYR B 1 147 ? 17.313 76.233 18.107 1.00 21.10 600 TYR B CA 1
ATOM 2469 C C . TYR B 1 147 ? 16.501 77.411 18.617 1.00 22.44 600 TYR B C 1
ATOM 2470 O O . TYR B 1 147 ? 15.464 77.754 18.051 1.00 22.31 600 TYR B O 1
ATOM 2479 N N . GLY B 1 148 ? 16.975 78.024 19.695 1.00 22.20 601 GLY B N 1
ATOM 2480 C CA . GLY B 1 148 ? 16.297 79.181 20.239 1.00 22.57 601 GLY B CA 1
ATOM 2481 C C . GLY B 1 148 ? 15.074 78.954 21.107 1.00 24.66 601 GLY B C 1
ATOM 2482 O O . GLY B 1 148 ? 14.255 79.867 21.255 1.00 24.75 601 GLY B O 1
ATOM 2483 N N . PHE B 1 149 ? 14.930 77.763 21.684 1.00 22.63 602 PHE B N 1
ATOM 2484 C CA . PHE B 1 149 ? 13.784 77.513 22.549 1.00 20.70 602 PHE B CA 1
ATOM 2485 C C . PHE B 1 149 ? 13.942 78.304 23.842 1.00 20.18 602 PHE B C 1
ATOM 2486 O O . PHE B 1 149 ? 15.032 78.376 24.410 1.00 17.33 602 PHE B O 1
ATOM 2494 N N . LYS B 1 150 ? 12.851 78.898 24.309 1.00 20.38 603 LYS B N 1
ATOM 2495 C CA . LYS B 1 150 ? 12.883 79.672 25.543 1.00 22.73 603 LYS B CA 1
ATOM 2496 C C . LYS B 1 150 ? 13.004 78.772 26.767 1.00 21.46 603 LYS B C 1
ATOM 2497 O O . LYS B 1 150 ? 13.547 79.177 27.792 1.00 21.59 603 LYS B O 1
ATOM 2503 N N . ARG B 1 151 ? 12.506 77.546 26.653 1.00 21.62 604 ARG B N 1
ATOM 2504 C CA . ARG B 1 151 ? 12.534 76.623 27.780 1.00 21.21 604 ARG B CA 1
ATOM 2505 C C . ARG B 1 151 ? 12.840 75.192 27.376 1.00 17.40 604 ARG B C 1
ATOM 2506 O O . ARG B 1 151 ? 12.553 74.774 26.257 1.00 19.24 604 ARG B O 1
ATOM 2514 N N . VAL B 1 152 ? 13.420 74.445 28.310 1.00 18.74 605 VAL B N 1
ATOM 2515 C CA . VAL B 1 152 ? 13.721 73.036 28.101 1.00 16.60 605 VAL B CA 1
ATOM 2516 C C . VAL B 1 152 ? 13.291 72.307 29.374 1.00 16.74 605 VAL B C 1
ATOM 2517 O O . VAL B 1 152 ? 13.636 72.705 30.491 1.00 16.30 605 VAL B O 1
ATOM 2521 N N . ILE B 1 153 ? 12.506 71.253 29.195 1.00 18.06 606 ILE B N 1
ATOM 2522 C CA . ILE B 1 153 ? 11.994 70.489 30.323 1.00 17.07 606 ILE B CA 1
ATOM 2523 C C . ILE B 1 153 ? 12.762 69.183 30.453 1.00 14.42 606 ILE B C 1
ATOM 2524 O O . ILE B 1 153 ? 12.940 68.460 29.480 1.00 15.02 606 ILE B O 1
ATOM 2529 N N . ILE B 1 154 ? 13.226 68.894 31.663 1.00 15.50 607 ILE B N 1
ATOM 2530 C CA . ILE B 1 154 ? 13.995 67.683 31.905 1.00 14.38 607 ILE B CA 1
ATOM 2531 C C . ILE B 1 154 ? 13.536 67.013 33.192 1.00 13.82 607 ILE B C 1
ATOM 2532 O O . ILE B 1 154 ? 12.852 67.626 34.010 1.00 15.26 607 ILE B O 1
ATOM 2537 N N . PRO B 1 155 ? 13.911 65.741 33.385 1.00 15.56 608 PRO B N 1
ATOM 2538 C CA . PRO B 1 155 ? 13.510 65.029 34.603 1.00 16.18 608 PRO B CA 1
ATOM 2539 C C . PRO B 1 155 ? 14.224 65.584 35.829 1.00 18.35 608 PRO B C 1
ATOM 2540 O O . PRO B 1 155 ? 15.434 65.825 35.796 1.00 18.69 608 PRO B O 1
ATOM 2544 N N . GLU B 1 156 ? 13.474 65.790 36.904 1.00 16.41 609 GLU B N 1
ATOM 2545 C CA . GLU B 1 156 ? 14.039 66.299 38.147 1.00 18.32 609 GLU B CA 1
ATOM 2546 C C . GLU B 1 156 ? 15.223 65.409 38.545 1.00 17.15 609 GLU B C 1
ATOM 2547 O O . GLU B 1 156 ? 16.210 65.882 39.106 1.00 15.38 609 GLU B O 1
ATOM 2553 N N . ALA B 1 157 ? 15.110 64.120 38.245 1.00 14.53 610 ALA B N 1
ATOM 2554 C CA . ALA B 1 157 ? 16.159 63.156 38.556 1.00 16.40 610 ALA B CA 1
ATOM 2555 C C . ALA B 1 157 ? 17.486 63.524 37.892 1.00 17.22 610 ALA B C 1
ATOM 2556 O O . ALA B 1 157 ? 18.547 63.097 38.345 1.00 17.06 610 ALA B O 1
ATOM 2558 N N . ASN B 1 158 ? 17.425 64.318 36.827 1.00 16.65 611 ASN B N 1
ATOM 2559 C CA . ASN B 1 158 ? 18.632 64.716 36.107 1.00 17.04 611 ASN B CA 1
ATOM 2560 C C . ASN B 1 158 ? 19.179 66.106 36.428 1.00 18.58 611 ASN B C 1
ATOM 2561 O O . ASN B 1 158 ? 20.206 66.511 35.871 1.00 16.64 611 ASN B O 1
ATOM 2574 N N . ILE B 1 160 ? 20.764 67.073 38.936 1.00 18.83 613 ILE B N 1
ATOM 2575 C CA . ILE B 1 160 ? 22.121 66.912 39.450 1.00 16.43 613 ILE B CA 1
ATOM 2576 C C . ILE B 1 160 ? 23.159 66.854 38.327 1.00 17.49 613 ILE B C 1
ATOM 2577 O O . ILE B 1 160 ? 24.306 67.275 38.509 1.00 17.48 613 ILE B O 1
ATOM 2582 N N . ASP B 1 161 ? 22.747 66.345 37.169 1.00 14.49 614 ASP B N 1
ATOM 2583 C CA . ASP B 1 161 ? 23.626 66.220 36.006 1.00 16.95 614 ASP B CA 1
ATOM 2584 C C . ASP B 1 161 ? 23.849 67.515 35.240 1.00 18.00 614 ASP B C 1
ATOM 2585 O O . ASP B 1 161 ? 24.840 67.654 34.525 1.00 18.13 614 ASP B O 1
ATOM 2590 N N . VAL B 1 162 ? 22.918 68.451 35.369 1.00 18.25 615 VAL B N 1
ATOM 2591 C CA . VAL B 1 162 ? 23.010 69.703 34.635 1.00 17.78 615 VAL B CA 1
ATOM 2592 C C . VAL B 1 162 ? 24.225 70.550 34.968 1.00 20.53 615 VAL B C 1
ATOM 2593 O O . VAL B 1 162 ? 24.458 70.898 36.121 1.00 19.01 615 VAL B O 1
ATOM 2597 N N . ILE B 1 163 ? 25.007 70.869 33.944 1.00 22.34 616 ILE B N 1
ATOM 2598 C CA . ILE B 1 163 ? 26.171 71.718 34.127 1.00 26.90 616 ILE B CA 1
ATOM 2599 C C . ILE B 1 163 ? 25.626 73.140 34.088 1.00 30.89 616 ILE B C 1
ATOM 2600 O O . ILE B 1 163 ? 25.085 73.578 33.072 1.00 31.94 616 ILE B O 1
ATOM 2605 N N . GLU B 1 164 ? 25.749 73.846 35.208 1.00 35.29 617 GLU B N 1
ATOM 2606 C CA . GLU B 1 164 ? 25.246 75.209 35.314 1.00 39.79 617 GLU B CA 1
ATOM 2607 C C . GLU B 1 164 ? 25.456 75.953 34.002 1.00 40.92 617 GLU B C 1
ATOM 2608 O O . GLU B 1 164 ? 26.574 76.044 33.494 1.00 40.43 617 GLU B O 1
ATOM 2614 N N . THR B 1 165 ? 24.365 76.463 33.445 1.00 42.00 618 THR B N 1
ATOM 2615 C CA . THR B 1 165 ? 24.432 77.181 32.185 1.00 43.02 618 THR B CA 1
ATOM 2616 C C . THR B 1 165 ? 23.236 78.114 32.061 1.00 43.21 618 THR B C 1
ATOM 2617 O O . THR B 1 165 ? 22.210 77.922 32.716 1.00 43.94 618 THR B O 1
ATOM 2621 N N . GLU B 1 166 ? 23.372 79.130 31.220 1.00 43.12 619 GLU B N 1
ATOM 2622 C CA . GLU B 1 166 ? 22.295 80.081 31.022 1.00 42.30 619 GLU B CA 1
ATOM 2623 C C . GLU B 1 166 ? 21.936 80.156 29.553 1.00 39.64 619 GLU B C 1
ATOM 2624 O O . GLU B 1 166 ? 22.448 79.386 28.742 1.00 40.20 619 GLU B O 1
ATOM 2630 N N . GLY B 1 167 ? 21.056 81.092 29.215 1.00 36.59 620 GLY B N 1
ATOM 2631 C CA . GLY B 1 167 ? 20.644 81.250 27.835 1.00 32.78 620 GLY B CA 1
ATOM 2632 C C . GLY B 1 167 ? 19.370 80.492 27.535 1.00 30.20 620 GLY B C 1
ATOM 2633 O O . GLY B 1 167 ? 18.900 80.483 26.399 1.00 30.32 620 GLY B O 1
ATOM 2634 N N . ILE B 1 168 ? 18.815 79.844 28.554 1.00 27.38 621 ILE B N 1
ATOM 2635 C CA . ILE B 1 168 ? 17.578 79.089 28.405 1.00 25.28 621 ILE B CA 1
ATOM 2636 C C . ILE B 1 168 ? 17.021 78.770 29.790 1.00 24.07 621 ILE B C 1
ATOM 2637 O O . ILE B 1 168 ? 17.765 78.712 30.770 1.00 22.91 621 ILE B O 1
ATOM 2642 N N . GLU B 1 169 ? 15.707 78.590 29.879 1.00 23.48 622 GLU B N 1
ATOM 2643 C CA . GLU B 1 169 ? 15.096 78.270 31.158 1.00 22.83 622 GLU B CA 1
ATOM 2644 C C . GLU B 1 169 ? 15.051 76.757 31.316 1.00 21.23 622 GLU B C 1
ATOM 2645 O O . GLU B 1 169 ? 14.358 76.068 30.567 1.00 21.88 622 GLU B O 1
ATOM 2651 N N . ILE B 1 170 ? 15.813 76.240 32.276 1.00 21.46 623 ILE B N 1
ATOM 2652 C CA . ILE B 1 170 ? 15.846 74.806 32.531 1.00 20.80 623 ILE B CA 1
ATOM 2653 C C . ILE B 1 170 ? 14.782 74.514 33.579 1.00 20.54 623 ILE B C 1
ATOM 2654 O O . ILE B 1 170 ? 14.841 75.025 34.697 1.00 19.88 623 ILE B O 1
ATOM 2659 N N . ILE B 1 171 ? 13.807 73.693 33.213 1.00 20.19 624 ILE B N 1
ATOM 2660 C CA . ILE B 1 171 ? 12.720 73.379 34.126 1.00 19.98 624 ILE B CA 1
ATOM 2661 C C . ILE B 1 171 ? 12.634 71.900 34.469 1.00 18.35 624 ILE B C 1
ATOM 2662 O O . ILE B 1 171 ? 12.279 71.078 33.628 1.00 16.78 624 ILE B O 1
ATOM 2667 N N . PRO B 1 172 ? 12.992 71.539 35.711 1.00 19.40 625 PRO B N 1
ATOM 2668 C CA . PRO B 1 172 ? 12.935 70.139 36.139 1.00 19.35 625 PRO B CA 1
ATOM 2669 C C . PRO B 1 172 ? 11.502 69.778 36.515 1.00 19.30 625 PRO B C 1
ATOM 2670 O O . PRO B 1 172 ? 10.798 70.582 37.119 1.00 19.38 625 PRO B O 1
ATOM 2674 N N . VAL B 1 173 ? 11.077 68.572 36.155 1.00 19.83 626 VAL B N 1
ATOM 2675 C CA . VAL B 1 173 ? 9.729 68.110 36.475 1.00 19.22 626 VAL B CA 1
ATOM 2676 C C . VAL B 1 173 ? 9.812 66.686 37.008 1.00 19.36 626 VAL B C 1
ATOM 2677 O O . VAL B 1 173 ? 10.636 65.891 36.548 1.00 19.60 626 VAL B O 1
ATOM 2681 N N . LYS B 1 174 ? 8.973 66.355 37.982 1.00 19.66 627 LYS B N 1
ATOM 2682 C CA . LYS B 1 174 ? 9.008 65.005 38.517 1.00 21.09 627 LYS B CA 1
ATOM 2683 C C . LYS B 1 174 ? 7.779 64.190 38.136 1.00 19.95 627 LYS B C 1
ATOM 2684 O O . LYS B 1 174 ? 7.782 62.970 38.259 1.00 19.19 627 LYS B O 1
ATOM 2690 N N . THR B 1 175 ? 6.742 64.860 37.643 1.00 18.87 628 THR B N 1
ATOM 2691 C CA . THR B 1 175 ? 5.518 64.167 37.251 1.00 19.15 628 THR B CA 1
ATOM 2692 C C . THR B 1 175 ? 4.847 64.775 36.026 1.00 18.22 628 THR B C 1
ATOM 2693 O O . THR B 1 175 ? 5.035 65.952 35.712 1.00 17.68 628 THR B O 1
ATOM 2697 N N . LEU B 1 176 ? 4.048 63.961 35.346 1.00 18.56 629 LEU B N 1
ATOM 2698 C CA . LEU B 1 176 ? 3.312 64.421 34.179 1.00 20.51 629 LEU B CA 1
ATOM 2699 C C . LEU B 1 176 ? 2.387 65.536 34.665 1.00 20.38 629 LEU B C 1
ATOM 2700 O O . LEU B 1 176 ? 2.039 66.447 33.917 1.00 21.56 629 LEU B O 1
ATOM 2705 N N . ASP B 1 177 ? 2.002 65.453 35.936 1.00 21.20 630 ASP B N 1
ATOM 2706 C CA . ASP B 1 177 ? 1.133 66.452 36.548 1.00 22.48 630 ASP B CA 1
ATOM 2707 C C . ASP B 1 177 ? 1.788 67.834 36.505 1.00 24.05 630 ASP B C 1
ATOM 2708 O O . ASP B 1 177 ? 1.124 68.830 36.224 1.00 23.64 630 ASP B O 1
ATOM 2713 N N . GLU B 1 178 ? 3.091 67.894 36.778 1.00 24.82 631 GLU B N 1
ATOM 2714 C CA . GLU B 1 178 ? 3.810 69.171 36.763 1.00 24.92 631 GLU B CA 1
ATOM 2715 C C . GLU B 1 178 ? 4.028 69.669 35.339 1.00 23.81 631 GLU B C 1
ATOM 2716 O O . GLU B 1 178 ? 4.128 70.873 35.098 1.00 25.90 631 GLU B O 1
ATOM 2722 N N . ILE B 1 179 ? 4.110 68.734 34.403 1.00 22.80 632 ILE B N 1
ATOM 2723 C CA . ILE B 1 179 ? 4.328 69.068 33.002 1.00 21.69 632 ILE B CA 1
ATOM 2724 C C . ILE B 1 179 ? 3.123 69.737 32.352 1.00 23.87 632 ILE B C 1
ATOM 2725 O O . ILE B 1 179 ? 3.262 70.777 31.706 1.00 23.52 632 ILE B O 1
ATOM 2730 N N . VAL B 1 180 ? 1.948 69.137 32.530 1.00 23.56 633 VAL B N 1
ATOM 2731 C CA . VAL B 1 180 ? 0.709 69.642 31.938 1.00 24.79 633 VAL B CA 1
ATOM 2732 C C . VAL B 1 180 ? 0.558 71.164 31.860 1.00 24.08 633 VAL B C 1
ATOM 2733 O O . VAL B 1 180 ? 0.404 71.717 30.770 1.00 24.65 633 VAL B O 1
ATOM 2737 N N . PRO B 1 181 ? 0.596 71.856 33.005 1.00 23.67 634 PRO B N 1
ATOM 2738 C CA . PRO B 1 181 ? 0.457 73.318 33.036 1.00 24.51 634 PRO B CA 1
ATOM 2739 C C . PRO B 1 181 ? 1.579 74.050 32.305 1.00 26.13 634 PRO B C 1
ATOM 2740 O O . PRO B 1 181 ? 1.460 75.236 31.994 1.00 24.31 634 PRO B O 1
ATOM 2744 N N . LEU B 1 182 ? 2.668 73.338 32.040 1.00 25.34 635 LEU B N 1
ATOM 2745 C CA . LEU B 1 182 ? 3.815 73.934 31.373 1.00 27.12 635 LEU B CA 1
ATOM 2746 C C . LEU B 1 182 ? 3.755 73.860 29.857 1.00 26.64 635 LEU B C 1
ATOM 2747 O O . LEU B 1 182 ? 4.193 74.783 29.172 1.00 27.67 635 LEU B O 1
ATOM 2752 N N . VAL B 1 183 ? 3.198 72.772 29.338 1.00 26.03 636 VAL B N 1
ATOM 2753 C CA . VAL B 1 183 ? 3.146 72.551 27.902 1.00 26.06 636 VAL B CA 1
ATOM 2754 C C . VAL B 1 183 ? 1.794 72.723 27.225 1.00 28.02 636 VAL B C 1
ATOM 2755 O O . VAL B 1 183 ? 1.730 72.895 26.007 1.00 26.87 636 VAL B O 1
ATOM 2759 N N . PHE B 1 184 ? 0.713 72.666 27.994 1.00 30.36 637 PHE B N 1
ATOM 2760 C CA . PHE B 1 184 ? -0.608 72.800 27.395 1.00 33.25 637 PHE B CA 1
ATOM 2761 C C . PHE B 1 184 ? -1.241 74.176 27.477 1.00 37.34 637 PHE B C 1
ATOM 2762 O O . PHE B 1 184 ? -1.124 74.884 28.481 1.00 37.14 637 PHE B O 1
ATOM 2770 N N . ASP B 1 185 ? -1.910 74.542 26.390 1.00 41.96 638 ASP B N 1
ATOM 2771 C CA . ASP B 1 185 ? -2.610 75.809 26.299 1.00 47.08 638 ASP B CA 1
ATOM 2772 C C . ASP B 1 185 ? -4.057 75.498 26.659 1.00 49.15 638 ASP B C 1
ATOM 2773 O O . ASP B 1 185 ? -4.845 75.089 25.804 1.00 48.81 638 ASP B O 1
ATOM 2778 N N . LEU B 1 186 ? -4.388 75.678 27.934 1.00 51.43 639 LEU B N 1
ATOM 2779 C CA . LEU B 1 186 ? -5.727 75.400 28.433 1.00 54.36 639 LEU B CA 1
ATOM 2780 C C . LEU B 1 186 ? -6.651 76.608 28.312 1.00 56.54 639 LEU B C 1
ATOM 2781 O O . LEU B 1 186 ? -7.701 76.663 28.955 1.00 56.72 639 LEU B O 1
ATOM 2786 N N . ASP B 1 187 ? -6.260 77.571 27.482 1.00 58.64 640 ASP B N 1
ATOM 2787 C CA . ASP B 1 187 ? -7.054 78.778 27.283 1.00 60.83 640 ASP B CA 1
ATOM 2788 C C . ASP B 1 187 ? -7.902 78.676 26.018 1.00 62.29 640 ASP B C 1
ATOM 2789 O O . ASP B 1 187 ? -7.922 77.585 25.405 1.00 62.84 640 ASP B O 1
#

Organism: Methanocaldococcus jannaschii (strain ATCC 43067 / DSM 2661 / JAL-1 / JCM 10045 / NBRC 100440) (NCBI:txid243232)

Sequence (369 aa):
EPKVGVIYGLAVLGAGGIGDVTKIIVQILESKNPGTHLLNISGDIAKHSITLASALSKKLVAEKKLPLPKKDIDLNNKEIYIQFSQSYSKIDGDSATAAVCLAIISALLDIPLKQDFAITGSLDLSGNVLAIGGVNEKIEAAKRYGFKRVIIPEANIDVIETEGIEIIPVKTLDEIVPLVFDLDHEPKVGVIYGLAVLGAGGIGDVTKIIVQILESKNPGTHLLNISGDIAKHSITLASALSKKLVAEKKLPLPKKDIDLNNKEIYIQFSQSYSKIDGDSATAAVCLAIISALLDIPLKQDFAITGSLDLSGNVLAIGGVNEKIEAAKRYGFKRVIIPEANIDVIETEGIEIIPVKTLDEIVPLVFDLD

Secondary structure (DSSP, 8-state):
--BTTEEEEEE--SSSS--EEEEEEEEEEE-SS-EEEEESS-HHHHHHHHHHHHHHHHHHHHTTSSPPPSS---STTEEEEEEESSPPPTTTGGGGHHHHHHHHHHHHHT--B-SSEEE--EE-TT-BEEP-S-HHHHHHHHHHTT-SEEEEETT--------SSEEEEESBHHHHHHHHB---/---BTTEEEEEEEETTTTEEEEEEEEEEEEE-SS-EEEEESS-HHHHHHHHHHHHHHHHHHHHTTSSPPPSS---STTEEEEEEESSPPPTTTGGGGHHHHHHHHHHHHTT-PBPSSEEE--EE-TT-BEEP-S-HHHHHHHHHHTT-SEEEEETT--------SSEEEEESBHHHHHHHHB---

InterPro domains:
  IPR000523 Magnesium chelatase ChlI-like, catalytic domain [PF01078] (21-68)
  IPR002078 RNA polymerase sigma factor 54 interaction domain [PF00158] (229-268)
  IPR003593 AAA+ ATPase domain [SM00382] (39-320)
  IPR004663 Lon protease, archaeal [TIGR00764] (3-647)
  IPR008269 Peptidase S16, Lon proteolytic domain [PF05362] (445-634)
  IPR008269 Peptidase S16, Lon proteolytic domain [PS51786] (456-639)
  IPR014721 Small ribosomal subunit protein uS5 domain 2-type fold, subgroup [G3DSA:3.30.230.10] (454-640)
  IPR020568 Ribosomal protein uS5 domain 2-type superfamily [SSF54211] (457-638)
  IPR027065 Lon protease [PTHR10046] (238-637)
  IPR027417 P-loop containing nucleoside triphosphate hydrolase [G3DSA:3.40.50.300] (1-113)
  IPR027417 P-loop containing nucleoside triphosphate hydrolase [G3DSA:3.40.50.300] (166-314)
  IPR027417 P-loop containing nucleoside triphosphate hydrolase [SSF52540] (14-433)